Protein AF-A0A3C7W1Y1-F1 (afdb_monomer_lite)

Radius of gyration: 21.64 Å; chains: 1; bounding box: 51×32×60 Å

Structure (mmCIF, N/CA/C/O backbone):
data_AF-A0A3C7W1Y1-F1
#
_entry.id   AF-A0A3C7W1Y1-F1
#
loop_
_atom_site.group_PDB
_atom_site.id
_atom_site.type_symbol
_atom_site.label_atom_id
_atom_site.label_alt_id
_atom_site.label_comp_id
_atom_site.label_asym_id
_atom_site.label_entity_id
_atom_site.label_seq_id
_atom_site.pdbx_PDB_ins_code
_atom_site.Cartn_x
_atom_site.Cartn_y
_atom_site.Cartn_z
_atom_site.occupancy
_atom_site.B_iso_or_equiv
_atom_site.auth_seq_id
_atom_site.auth_comp_id
_atom_site.auth_asym_id
_atom_site.auth_atom_id
_atom_site.pdbx_PDB_model_num
ATOM 1 N N . PRO A 1 1 ? -10.690 -13.417 -7.330 1.00 39.41 1 PRO A N 1
ATOM 2 C CA . PRO A 1 1 ? -11.673 -14.237 -6.582 1.00 39.41 1 PRO A CA 1
ATOM 3 C C . PRO A 1 1 ? -12.469 -13.382 -5.587 1.00 39.41 1 PRO A C 1
ATOM 5 O O . PRO A 1 1 ? -11.905 -12.875 -4.618 1.00 39.41 1 PRO A O 1
ATOM 8 N N . VAL A 1 2 ? -13.764 -13.197 -5.853 1.00 38.28 2 VAL A N 1
ATOM 9 C CA . VAL A 1 2 ? -14.716 -12.651 -4.877 1.00 38.28 2 VAL A CA 1
ATOM 10 C C . VAL A 1 2 ? -14.948 -13.754 -3.846 1.00 38.28 2 VAL A C 1
ATOM 12 O O . VAL A 1 2 ? -15.672 -14.710 -4.102 1.00 38.28 2 VAL A O 1
ATOM 15 N N . GLY A 1 3 ? -14.215 -13.700 -2.733 1.00 45.91 3 GLY A N 1
ATOM 16 C CA . GLY A 1 3 ? -14.472 -14.584 -1.597 1.00 45.91 3 GLY A CA 1
ATOM 17 C C . GLY A 1 3 ? -15.807 -14.234 -0.934 1.00 45.91 3 GLY A C 1
ATOM 18 O O . GLY A 1 3 ? -16.340 -13.150 -1.195 1.00 45.91 3 GLY A O 1
ATOM 19 N N . PRO A 1 4 ? -16.348 -15.110 -0.067 1.00 48.06 4 PRO A N 1
ATOM 20 C CA . PRO A 1 4 ? -17.482 -14.734 0.766 1.00 48.06 4 PRO A CA 1
ATOM 21 C C . PRO A 1 4 ? -17.142 -13.432 1.510 1.00 48.06 4 PRO A C 1
ATOM 23 O O . PRO A 1 4 ? -15.982 -13.260 1.913 1.00 48.06 4 PRO A O 1
ATOM 26 N N . PRO A 1 5 ? -18.106 -12.507 1.674 1.00 56.09 5 PRO A N 1
ATOM 27 C CA . PRO A 1 5 ? -17.889 -11.310 2.468 1.00 56.09 5 PRO A CA 1
ATOM 28 C C . PRO A 1 5 ? -17.292 -11.731 3.813 1.00 56.09 5 PRO A C 1
ATOM 30 O O . PRO A 1 5 ? -17.798 -12.685 4.415 1.00 56.09 5 PRO A O 1
ATOM 33 N N . PRO A 1 6 ? -16.204 -11.091 4.276 1.00 61.69 6 PRO A N 1
ATOM 34 C CA . PRO A 1 6 ? -15.712 -11.376 5.609 1.00 61.69 6 PRO A CA 1
ATOM 35 C C . PRO A 1 6 ? -16.884 -11.185 6.576 1.00 61.69 6 PRO A C 1
ATOM 37 O O . PRO A 1 6 ? -17.658 -10.241 6.408 1.00 61.69 6 PRO A O 1
ATOM 40 N N . ALA A 1 7 ? -17.047 -12.108 7.528 1.00 74.19 7 ALA A N 1
ATOM 41 C CA . ALA A 1 7 ? -18.090 -12.045 8.550 1.00 74.19 7 ALA A CA 1
ATOM 42 C C . ALA A 1 7 ? -17.798 -10.872 9.499 1.00 74.19 7 ALA A C 1
ATOM 44 O O . ALA A 1 7 ? -17.284 -11.036 10.604 1.00 74.19 7 ALA A O 1
ATOM 45 N N . LEU A 1 8 ? -18.021 -9.665 8.994 1.00 87.50 8 LEU A N 1
ATOM 46 C CA . LEU A 1 8 ? -17.841 -8.414 9.696 1.00 87.50 8 LEU A CA 1
ATOM 47 C C . LEU A 1 8 ? -19.144 -8.093 10.407 1.00 87.50 8 LEU A C 1
ATOM 49 O O . LEU A 1 8 ? -20.204 -8.143 9.774 1.00 87.50 8 LEU A O 1
ATOM 53 N N . PRO A 1 9 ? -19.085 -7.723 11.692 1.00 90.25 9 PRO A N 1
ATOM 54 C CA . PRO A 1 9 ? -20.239 -7.159 12.350 1.00 90.25 9 PRO A CA 1
ATOM 55 C C . PRO A 1 9 ? -20.754 -5.935 11.576 1.00 90.25 9 PRO A C 1
ATOM 57 O O . PRO A 1 9 ? -19.961 -5.203 10.968 1.00 90.25 9 PRO A O 1
ATOM 60 N N . PRO A 1 10 ? -22.071 -5.675 11.614 1.00 86.12 10 PRO A N 1
ATOM 61 C CA . PRO A 1 10 ? -22.633 -4.455 11.055 1.00 86.12 10 PRO A CA 1
ATOM 62 C C . PRO A 1 10 ? -21.911 -3.215 11.595 1.00 86.12 10 PRO A C 1
ATOM 64 O O . PRO A 1 10 ? -21.626 -3.127 12.789 1.00 86.12 10 PRO A O 1
ATOM 67 N N . GLY A 1 11 ? -21.635 -2.252 10.715 1.00 89.00 11 GLY A N 1
ATOM 68 C CA . GLY A 1 11 ? -20.930 -1.019 11.076 1.00 89.00 11 GLY A CA 1
ATOM 69 C C . GLY A 1 11 ? -19.420 -1.041 10.830 1.00 89.00 11 GLY A C 1
ATOM 70 O O . GLY A 1 11 ? -18.774 -0.024 11.076 1.00 89.00 11 GLY A O 1
ATOM 71 N N . PHE A 1 12 ? -18.865 -2.133 10.295 1.00 94.38 12 PHE A N 1
ATOM 72 C CA . PHE A 1 12 ? -17.482 -2.195 9.816 1.00 94.38 12 PHE A CA 1
ATOM 73 C C . PHE A 1 12 ? -17.393 -2.321 8.294 1.00 94.38 12 PHE A C 1
ATOM 75 O O . PHE A 1 12 ? -18.286 -2.848 7.631 1.00 94.38 12 PHE A O 1
ATOM 82 N N . ALA A 1 13 ? -16.272 -1.860 7.753 1.00 92.88 13 ALA A N 1
ATOM 83 C CA . ALA A 1 13 ? -15.874 -1.999 6.363 1.00 92.88 13 ALA A CA 1
ATOM 84 C C . ALA A 1 13 ? -14.384 -2.368 6.276 1.00 92.88 13 ALA A C 1
ATOM 86 O O . ALA A 1 13 ? -13.664 -2.406 7.277 1.00 92.88 13 ALA A O 1
ATOM 87 N N . VAL A 1 14 ? -13.926 -2.695 5.066 1.00 91.69 14 VAL A N 1
ATOM 88 C CA . VAL A 1 14 ? -12.533 -3.081 4.813 1.00 91.69 14 VAL A CA 1
ATOM 89 C C . VAL A 1 14 ? -11.969 -2.241 3.693 1.00 91.69 14 VAL A C 1
ATOM 91 O O . VAL A 1 14 ? -12.504 -2.232 2.583 1.00 91.69 14 VAL A O 1
ATOM 94 N N . LYS A 1 15 ? -10.830 -1.610 3.964 1.00 90.06 15 LYS A N 1
ATOM 95 C CA . LYS A 1 15 ? -10.055 -0.890 2.962 1.00 90.06 15 LYS A CA 1
ATOM 96 C C . LYS A 1 15 ? -8.823 -1.699 2.578 1.00 90.06 15 LYS A C 1
ATOM 98 O O . LYS A 1 15 ? -8.011 -2.059 3.426 1.00 90.06 15 LYS A O 1
ATOM 103 N N . ALA A 1 16 ? -8.675 -1.991 1.288 1.00 89.06 16 ALA A N 1
ATOM 104 C CA . ALA A 1 16 ? -7.438 -2.564 0.770 1.00 89.06 16 ALA A CA 1
ATOM 105 C C . ALA A 1 16 ? -6.366 -1.470 0.664 1.00 89.06 16 ALA A C 1
ATOM 107 O O . ALA A 1 16 ? -6.592 -0.441 0.027 1.00 89.06 16 ALA A O 1
ATOM 108 N N . THR A 1 17 ? -5.212 -1.713 1.276 1.00 88.50 17 THR A N 1
ATOM 109 C CA . THR A 1 17 ? -4.005 -0.891 1.183 1.00 88.50 17 THR A CA 1
ATOM 110 C C . THR A 1 17 ? -2.832 -1.763 0.725 1.00 88.50 17 THR A C 1
ATOM 112 O O . THR A 1 17 ? -2.939 -2.989 0.620 1.00 88.50 17 THR A O 1
ATOM 115 N N . SER A 1 18 ? -1.694 -1.140 0.440 1.00 87.56 18 SER A N 1
ATOM 116 C CA . SER A 1 18 ? -0.433 -1.828 0.133 1.00 87.56 18 SER A CA 1
ATOM 117 C C . SER A 1 18 ? 0.099 -2.676 1.296 1.00 87.56 18 SER A C 1
ATOM 119 O O . SER A 1 18 ? 0.763 -3.682 1.055 1.00 87.56 18 SER A O 1
ATOM 121 N N . VAL A 1 19 ? -0.216 -2.290 2.538 1.00 90.56 19 VAL A N 1
ATOM 122 C CA . VAL A 1 19 ? 0.235 -2.940 3.780 1.00 90.56 19 VAL A CA 1
ATOM 123 C C . VAL A 1 19 ? -0.792 -3.913 4.365 1.00 90.56 19 VAL A C 1
ATOM 125 O O . VAL A 1 19 ? -0.486 -4.632 5.315 1.00 90.56 19 VAL A O 1
ATOM 128 N N . GLY A 1 20 ? -1.988 -4.018 3.776 1.00 91.94 20 GLY A N 1
ATOM 129 C CA . GLY A 1 20 ? -2.952 -5.063 4.111 1.00 91.94 20 GLY A CA 1
ATOM 130 C C . GLY A 1 20 ? -4.412 -4.689 3.871 1.00 91.94 20 GLY A C 1
ATOM 131 O O . GLY A 1 20 ? -4.751 -3.691 3.244 1.00 91.94 20 GLY A O 1
ATOM 132 N N . ARG A 1 21 ? -5.314 -5.522 4.390 1.00 92.75 21 ARG A N 1
ATOM 133 C CA . ARG A 1 21 ? -6.753 -5.247 4.464 1.00 92.75 21 ARG A CA 1
ATOM 134 C C . ARG A 1 21 ? -7.055 -4.584 5.800 1.00 92.75 21 ARG A C 1
ATOM 136 O O . ARG A 1 21 ? -7.186 -5.278 6.811 1.00 92.75 21 ARG A O 1
ATOM 143 N N . MET A 1 22 ? -7.116 -3.260 5.802 1.00 93.25 22 MET A N 1
ATOM 144 C CA . MET A 1 22 ? -7.354 -2.467 6.999 1.00 93.25 22 MET A CA 1
ATOM 145 C C . MET A 1 22 ? -8.832 -2.487 7.381 1.00 93.25 22 MET A C 1
ATOM 147 O O . MET A 1 22 ? -9.704 -2.382 6.516 1.00 93.25 22 MET A O 1
ATOM 151 N N . LEU A 1 23 ? -9.100 -2.621 8.675 1.00 95.50 23 LEU A N 1
ATOM 152 C CA . LEU A 1 23 ? -10.434 -2.520 9.241 1.00 95.50 23 LEU A CA 1
ATOM 153 C C . LEU A 1 23 ? -10.800 -1.043 9.427 1.00 95.50 23 LEU A C 1
ATOM 155 O O . LEU A 1 23 ? -10.029 -0.263 9.989 1.00 95.50 23 LEU A O 1
ATOM 159 N N . THR A 1 24 ? -11.988 -0.670 8.971 1.00 95.44 24 THR A N 1
ATOM 160 C CA . THR A 1 24 ? -12.555 0.668 9.157 1.00 95.44 24 THR A CA 1
ATOM 161 C C . THR A 1 24 ? -13.979 0.562 9.683 1.00 95.44 24 THR A C 1
ATOM 163 O O . THR A 1 24 ? -14.612 -0.491 9.583 1.00 95.44 24 THR A O 1
ATOM 166 N N . THR A 1 25 ? -14.522 1.653 10.209 1.00 95.00 25 THR A N 1
ATOM 167 C CA . THR A 1 25 ? -15.971 1.764 10.414 1.00 95.00 25 THR A CA 1
ATOM 168 C C . THR A 1 25 ? -16.681 1.875 9.058 1.00 95.00 25 THR A C 1
ATOM 170 O O . THR A 1 25 ? -16.055 2.143 8.026 1.00 95.00 25 THR A O 1
ATOM 173 N N . ALA A 1 26 ? -18.001 1.689 9.037 1.00 92.06 26 ALA A N 1
ATOM 174 C CA . ALA A 1 26 ? -18.832 1.921 7.853 1.00 92.06 26 ALA A CA 1
ATOM 175 C C . ALA A 1 26 ? -18.819 3.396 7.403 1.00 92.06 26 ALA A C 1
ATOM 177 O O . ALA A 1 26 ? -19.059 3.683 6.234 1.00 92.06 26 ALA A O 1
ATOM 178 N N . SER A 1 27 ? -18.477 4.316 8.311 1.00 91.31 27 SER A N 1
ATOM 179 C CA . SER A 1 27 ? -18.248 5.739 8.027 1.00 91.31 27 SER A CA 1
ATOM 180 C C . SER A 1 27 ? -16.839 6.031 7.488 1.00 91.31 27 SER A C 1
ATOM 182 O O . SER A 1 27 ? -16.491 7.187 7.274 1.00 91.31 27 SER A O 1
ATOM 184 N N . ASN A 1 28 ? -16.038 4.991 7.226 1.00 90.81 28 ASN A N 1
ATOM 185 C CA . ASN A 1 28 ? -14.638 5.053 6.805 1.00 90.81 28 ASN A CA 1
ATOM 186 C C . ASN A 1 28 ? -13.660 5.619 7.849 1.00 90.81 28 ASN A C 1
ATOM 188 O O . ASN A 1 28 ? -12.569 6.045 7.470 1.00 90.81 28 ASN A O 1
ATOM 192 N N . ASP A 1 29 ? -13.977 5.587 9.143 1.00 94.69 29 ASP A N 1
ATOM 193 C CA . ASP A 1 29 ? -12.991 5.912 10.181 1.00 94.69 29 ASP A CA 1
ATOM 194 C C . ASP A 1 29 ? -12.004 4.759 10.341 1.00 94.69 29 ASP A C 1
ATOM 196 O O . ASP A 1 29 ? -12.384 3.583 10.293 1.00 94.69 29 ASP A O 1
ATOM 200 N N . ALA A 1 30 ? -10.732 5.080 10.550 1.00 95.25 30 ALA A N 1
ATOM 201 C CA . ALA A 1 30 ? -9.735 4.070 10.854 1.00 95.25 30 ALA A CA 1
ATOM 202 C C . ALA A 1 30 ? -9.959 3.469 12.243 1.00 95.25 30 ALA A C 1
ATOM 204 O O . ALA A 1 30 ? -10.251 4.177 13.209 1.00 95.25 30 ALA A O 1
ATOM 205 N N . VAL A 1 31 ? -9.798 2.150 12.331 1.00 97.62 31 VAL A N 1
ATOM 206 C CA . VAL A 1 31 ? -9.913 1.414 13.588 1.00 97.62 31 VAL A CA 1
ATOM 207 C C . VAL A 1 31 ? -8.526 1.102 14.130 1.00 97.62 31 VAL A C 1
ATOM 209 O O . VAL A 1 31 ? -7.655 0.610 13.407 1.00 97.62 31 VAL A O 1
ATOM 212 N N . TYR A 1 32 ? -8.351 1.343 15.424 1.00 98.25 32 TYR A N 1
ATOM 213 C CA . TYR A 1 32 ? -7.108 1.165 16.151 1.00 98.25 32 TYR A CA 1
ATOM 214 C C . TYR A 1 32 ? -7.283 0.239 17.350 1.00 98.25 32 TYR A C 1
ATOM 216 O O . TYR A 1 32 ? -8.371 0.114 17.915 1.00 98.25 32 TYR A O 1
ATOM 224 N N . ALA A 1 33 ? -6.177 -0.374 17.751 1.00 98.12 33 ALA A N 1
ATOM 225 C CA . ALA A 1 33 ? -6.037 -1.121 18.988 1.00 98.12 33 ALA A CA 1
ATOM 226 C C . ALA A 1 33 ? -4.893 -0.532 19.815 1.00 98.12 33 ALA A C 1
ATOM 228 O O . ALA A 1 33 ? -3.883 -0.084 19.261 1.00 98.12 33 ALA A O 1
ATOM 229 N N . TYR A 1 34 ? -5.046 -0.577 21.135 1.00 97.94 34 TYR A N 1
ATOM 230 C CA . TYR A 1 34 ? -4.018 -0.150 22.074 1.00 97.94 34 TYR A CA 1
ATOM 231 C C . TYR A 1 34 ? -3.231 -1.356 22.592 1.00 97.94 34 TYR A C 1
ATOM 233 O O . TYR A 1 34 ? -3.799 -2.414 22.859 1.00 97.94 34 TYR A O 1
ATOM 241 N N . ALA A 1 35 ? -1.912 -1.223 22.695 1.00 97.06 35 ALA A N 1
ATOM 242 C CA . ALA A 1 35 ? -1.017 -2.320 23.049 1.00 97.06 35 ALA A CA 1
ATOM 243 C C . ALA A 1 35 ? -1.181 -2.802 24.498 1.00 97.06 35 ALA A C 1
ATOM 245 O O . ALA A 1 35 ? -0.904 -3.966 24.764 1.00 97.06 35 ALA A O 1
ATOM 246 N N . GLU A 1 36 ? -1.630 -1.929 25.403 1.00 96.19 36 GLU A N 1
ATOM 247 C CA . GLU A 1 36 ? -1.844 -2.251 26.823 1.00 96.19 36 GLU A CA 1
ATOM 248 C C . GLU A 1 36 ? -3.262 -2.774 27.113 1.00 96.19 36 GLU A C 1
ATOM 250 O O . GLU A 1 36 ? -3.573 -3.091 28.259 1.00 96.19 36 GLU A O 1
ATOM 255 N N . ASP A 1 37 ? -4.138 -2.839 26.105 1.00 96.75 37 ASP A N 1
ATOM 256 C CA . ASP A 1 37 ? -5.483 -3.391 26.263 1.00 96.75 37 ASP A CA 1
ATOM 257 C C . ASP A 1 37 ? -5.488 -4.918 26.053 1.00 96.75 37 ASP A C 1
ATOM 259 O O . ASP A 1 37 ? -4.771 -5.462 25.208 1.00 96.75 37 ASP A O 1
ATOM 263 N N . GLU A 1 38 ? -6.377 -5.601 26.772 1.00 95.12 38 GLU A N 1
ATOM 264 C CA . GLU A 1 38 ? -6.622 -7.041 26.682 1.00 95.12 38 GLU A CA 1
ATOM 265 C C . GLU A 1 38 ? -8.077 -7.325 26.272 1.00 95.12 38 GLU A C 1
ATOM 267 O O . GLU A 1 38 ? -8.941 -6.448 26.271 1.00 95.12 38 GLU A O 1
ATOM 272 N N . ALA A 1 39 ? -8.400 -8.588 25.984 1.00 92.75 39 ALA A N 1
ATOM 273 C CA . ALA A 1 39 ? -9.724 -8.971 25.482 1.00 92.75 39 ALA A CA 1
ATOM 274 C C . ALA A 1 39 ? -10.884 -8.574 26.412 1.00 92.75 39 ALA A C 1
ATOM 276 O O . ALA A 1 39 ? -11.997 -8.316 25.953 1.00 92.75 39 ALA A O 1
ATOM 277 N N . HIS A 1 40 ? -10.625 -8.538 27.720 1.00 93.06 40 HIS A N 1
ATOM 278 C CA . HIS A 1 40 ? -11.623 -8.285 28.758 1.00 93.06 40 HIS A CA 1
ATOM 279 C C . HIS A 1 40 ? -11.280 -7.072 29.632 1.00 93.06 40 HIS A C 1
ATOM 281 O O . HIS A 1 40 ? -11.958 -6.820 30.628 1.00 93.06 40 HIS A O 1
ATOM 287 N N . SER A 1 41 ? -10.240 -6.312 29.284 1.00 93.56 41 SER A N 1
ATOM 288 C CA . SER A 1 41 ? -9.802 -5.158 30.062 1.00 93.56 41 SER A CA 1
ATOM 289 C C . SER A 1 41 ? -9.219 -4.075 29.153 1.00 93.56 41 SER A C 1
ATOM 291 O O . SER A 1 41 ? -8.597 -4.355 28.136 1.00 93.56 41 SER A O 1
ATOM 293 N N . SER A 1 42 ? -9.447 -2.810 29.500 1.00 94.25 42 SER A N 1
ATOM 294 C CA . SER A 1 42 ? -8.905 -1.681 28.745 1.00 94.25 42 SER A CA 1
ATOM 295 C C . SER A 1 42 ? -8.176 -0.714 29.667 1.00 94.25 42 SER A C 1
ATOM 297 O O . SER A 1 42 ? -8.760 -0.222 30.633 1.00 94.25 42 SER A O 1
ATOM 299 N N . ALA A 1 43 ? -6.917 -0.424 29.354 1.00 95.06 43 ALA A N 1
ATOM 300 C CA . ALA A 1 43 ? -6.091 0.592 29.986 1.00 95.06 43 ALA A CA 1
ATOM 301 C C . ALA A 1 43 ? -6.518 2.015 29.578 1.00 95.06 43 ALA A C 1
ATOM 303 O O . ALA A 1 43 ? -6.409 2.944 30.382 1.00 95.06 43 ALA A O 1
ATOM 304 N N . CYS A 1 44 ? -7.082 2.198 28.377 1.00 95.31 44 CYS A N 1
ATOM 305 C CA . CYS A 1 44 ? -7.559 3.502 27.912 1.00 95.31 44 CYS A CA 1
ATOM 306 C C . CYS A 1 44 ? -8.782 3.990 28.713 1.00 95.31 44 CYS A C 1
ATOM 308 O O . CYS A 1 44 ? -9.931 3.636 28.436 1.00 95.31 44 CYS A O 1
ATOM 310 N N . ARG A 1 45 ? -8.545 4.834 29.723 1.00 93.31 45 ARG A N 1
ATOM 311 C CA . ARG A 1 45 ? -9.569 5.461 30.578 1.00 93.31 45 ARG A CA 1
ATOM 312 C C . ARG A 1 45 ? -9.306 6.960 30.753 1.00 93.31 45 ARG A C 1
ATOM 314 O O . ARG A 1 45 ? -8.225 7.457 30.440 1.00 93.31 45 ARG A O 1
ATOM 321 N N . GLY A 1 46 ? -10.301 7.695 31.256 1.00 92.81 46 GLY A N 1
ATOM 322 C CA . GLY A 1 46 ? -10.162 9.118 31.588 1.00 92.81 46 GLY A CA 1
ATOM 323 C C . GLY A 1 46 ? -9.704 9.963 30.395 1.00 92.81 46 GLY A C 1
ATOM 324 O O . GLY A 1 46 ? -10.362 9.978 29.358 1.00 92.81 46 GLY A O 1
ATOM 325 N N . ALA A 1 47 ? -8.559 10.640 30.529 1.00 93.88 47 ALA A N 1
ATOM 326 C CA . ALA A 1 47 ? -7.998 11.505 29.488 1.00 93.88 47 ALA A CA 1
ATOM 327 C C . ALA A 1 47 ? -7.715 10.777 28.160 1.00 93.88 47 ALA A C 1
ATOM 329 O O . ALA A 1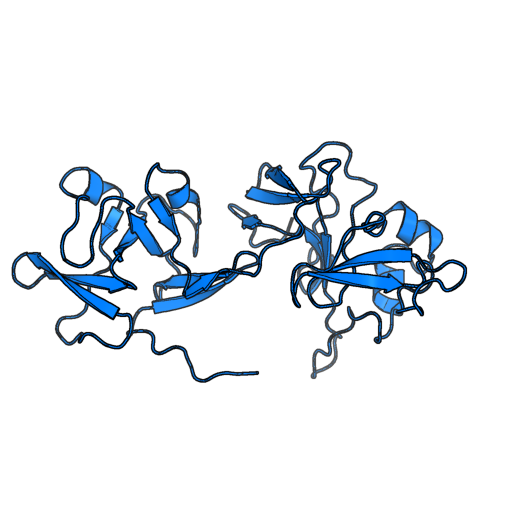 47 ? -7.793 11.401 27.103 1.00 93.88 47 ALA A O 1
ATOM 330 N N . CYS A 1 48 ? -7.446 9.465 28.189 1.00 95.38 48 CYS A N 1
ATOM 331 C CA . CYS A 1 48 ? -7.273 8.677 26.968 1.00 95.38 48 CYS A CA 1
ATOM 332 C C . CYS A 1 48 ? -8.535 8.714 26.089 1.00 95.38 48 CYS A C 1
ATOM 334 O O . CYS A 1 48 ? -8.444 8.949 24.885 1.00 95.38 48 CYS A O 1
ATOM 336 N N . LEU A 1 49 ? -9.717 8.615 26.709 1.00 95.88 49 LEU A N 1
ATOM 337 C CA . LEU A 1 49 ? -11.011 8.611 26.016 1.00 95.88 49 LEU A CA 1
ATOM 338 C C . LEU A 1 49 ? -11.387 9.967 25.398 1.00 95.88 49 LEU A C 1
ATOM 340 O O . LEU A 1 49 ? -12.324 10.044 24.613 1.00 95.88 49 LEU A O 1
ATOM 344 N N . GLN A 1 50 ? -10.651 11.037 25.716 1.00 94.69 50 GLN A N 1
ATOM 345 C CA . GLN A 1 50 ? -10.810 12.330 25.043 1.00 94.69 50 GLN A CA 1
ATOM 346 C C . GLN A 1 50 ? -10.175 12.328 23.644 1.00 94.69 50 GLN A C 1
ATOM 348 O O . GLN A 1 50 ? -10.582 13.094 22.772 1.00 94.69 50 GLN A O 1
ATOM 353 N N . ARG A 1 51 ? -9.179 11.463 23.415 1.00 96.50 51 ARG A N 1
ATOM 354 C CA . ARG A 1 51 ? -8.477 11.320 22.128 1.00 96.50 51 ARG A CA 1
ATOM 355 C C . ARG A 1 51 ? -8.906 10.073 21.361 1.00 96.50 51 ARG A C 1
ATOM 357 O O . ARG A 1 51 ? -8.870 10.084 20.136 1.00 96.50 51 ARG A O 1
ATOM 364 N N . TRP A 1 52 ? -9.320 9.033 22.077 1.00 97.88 52 TRP A N 1
ATOM 365 C CA . TRP A 1 52 ? -9.637 7.722 21.526 1.00 97.88 52 TRP A CA 1
ATOM 366 C C . TRP A 1 52 ? -11.064 7.331 21.876 1.00 97.88 52 TRP A C 1
ATOM 368 O O . TRP A 1 52 ? -11.376 7.052 23.033 1.00 97.88 52 TRP A O 1
ATOM 378 N N . SER A 1 53 ? -11.931 7.294 20.872 1.00 97.06 53 SER A N 1
ATOM 379 C CA . SER A 1 53 ? -13.331 6.926 21.055 1.00 97.06 53 SER A CA 1
ATOM 380 C C . SER A 1 53 ? -13.496 5.413 20.913 1.00 97.06 53 SER A C 1
ATOM 382 O O . SER A 1 53 ? -13.136 4.866 19.872 1.00 97.06 53 SER A O 1
ATOM 384 N N . PRO A 1 54 ? -14.032 4.700 21.921 1.00 97.44 54 PRO A N 1
ATOM 385 C CA . PRO A 1 54 ? -14.330 3.278 21.795 1.00 97.44 54 PRO A CA 1
ATOM 386 C C . PRO A 1 54 ? -15.317 3.023 20.655 1.00 97.44 54 PRO A C 1
ATOM 388 O O . PRO A 1 54 ? -16.347 3.692 20.564 1.00 97.44 54 PRO A O 1
ATOM 391 N N . VAL A 1 55 ? -15.058 2.010 19.829 1.00 97.25 55 VAL A N 1
ATOM 392 C CA . VAL A 1 55 ? -16.027 1.551 18.830 1.00 97.25 55 VAL A CA 1
ATOM 393 C C . VAL A 1 55 ? -17.117 0.765 19.551 1.00 97.25 55 VAL A C 1
ATOM 395 O O . VAL A 1 55 ? -16.925 -0.388 19.947 1.00 97.25 55 VAL A O 1
ATOM 398 N N . THR A 1 56 ? -18.257 1.413 19.775 1.00 95.38 56 THR A N 1
ATOM 399 C CA . THR A 1 56 ? -19.362 0.837 20.540 1.00 95.38 56 THR A CA 1
ATOM 400 C C . THR A 1 56 ? -20.039 -0.298 19.779 1.00 95.38 56 THR A C 1
ATOM 402 O O . THR A 1 56 ? -20.216 -0.266 18.560 1.00 95.38 56 THR A O 1
ATOM 405 N N . ALA A 1 57 ? -20.424 -1.331 20.521 1.00 94.81 57 ALA A N 1
ATOM 406 C CA . ALA A 1 57 ? -21.186 -2.448 20.003 1.00 94.81 57 ALA A CA 1
ATOM 407 C C . ALA A 1 57 ? -22.686 -2.219 20.253 1.00 94.81 57 ALA A C 1
ATOM 409 O O . ALA A 1 57 ? -23.071 -1.939 21.394 1.00 94.81 57 ALA A O 1
ATOM 410 N N . PRO A 1 58 ? -23.552 -2.367 19.231 1.00 92.44 58 PRO A N 1
ATOM 411 C CA . PRO A 1 58 ? -25.000 -2.256 19.397 1.00 92.44 58 PRO A CA 1
ATOM 412 C C . PRO A 1 58 ? -25.557 -3.176 20.495 1.00 92.44 58 PRO A C 1
ATOM 414 O O . PRO A 1 58 ? -24.993 -4.228 20.789 1.00 92.44 58 PRO A O 1
ATOM 417 N N . ALA A 1 59 ? -26.715 -2.843 21.074 1.00 89.44 59 ALA A N 1
ATOM 418 C CA . ALA A 1 59 ? -27.340 -3.637 22.145 1.00 89.44 59 ALA A CA 1
ATOM 419 C C . ALA A 1 59 ? -27.708 -5.079 21.724 1.00 89.44 59 ALA A C 1
ATOM 421 O O . ALA A 1 59 ? -27.706 -5.992 22.546 1.00 89.44 59 ALA A O 1
ATOM 422 N N . LEU A 1 60 ? -27.948 -5.309 20.433 1.00 89.31 60 LEU A N 1
ATOM 423 C CA . LEU A 1 60 ? -28.228 -6.639 19.877 1.00 89.31 60 LEU A CA 1
ATOM 424 C C . LEU A 1 60 ? -26.977 -7.349 19.334 1.00 89.31 60 LEU A C 1
ATOM 426 O O . LEU A 1 60 ? -27.087 -8.437 18.779 1.00 89.31 60 LEU A O 1
ATOM 430 N N . ALA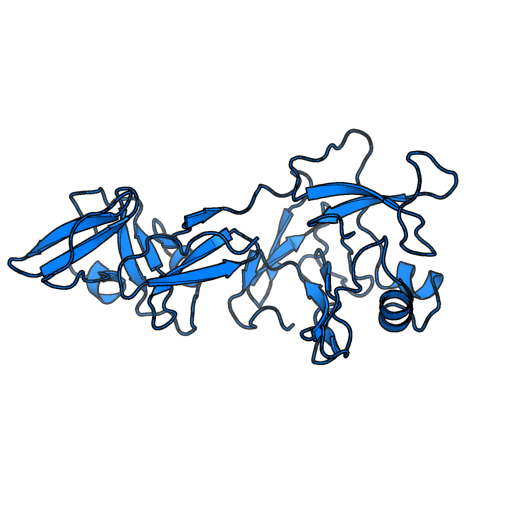 A 1 61 ? -25.793 -6.747 19.472 1.00 91.69 61 ALA A N 1
ATOM 431 C CA . ALA A 1 61 ? -24.547 -7.371 19.053 1.00 91.69 61 ALA A CA 1
ATOM 432 C C . ALA A 1 61 ? -24.273 -8.654 19.849 1.00 91.69 61 ALA A C 1
ATOM 434 O O . ALA A 1 61 ? -24.454 -8.697 21.070 1.00 91.69 61 ALA A O 1
ATOM 435 N N . SER A 1 62 ? -23.776 -9.668 19.147 1.00 91.19 62 SER A N 1
ATOM 436 C CA . SER A 1 62 ? -23.311 -10.935 19.705 1.00 91.19 62 SER A CA 1
ATOM 437 C C . SER A 1 62 ? -21.883 -11.217 19.249 1.00 91.19 62 SER A C 1
ATOM 439 O O . SER A 1 62 ? -21.483 -10.814 18.157 1.00 91.19 62 SER A O 1
ATOM 441 N N . ALA A 1 63 ? -21.126 -11.937 20.077 1.00 92.56 63 ALA A N 1
ATOM 442 C CA . ALA A 1 63 ? -19.809 -12.432 19.698 1.00 92.56 63 ALA A CA 1
ATOM 443 C C . ALA A 1 63 ? -19.915 -13.429 18.529 1.00 92.56 63 ALA A C 1
ATOM 445 O O . ALA A 1 63 ? -20.851 -14.230 18.473 1.00 92.56 63 ALA A O 1
ATOM 446 N N . GLN A 1 64 ? -18.956 -13.383 17.606 1.00 91.88 64 GLN A N 1
ATOM 447 C CA . GLN A 1 64 ? -18.879 -14.290 16.463 1.00 91.88 64 GLN A CA 1
ATOM 448 C C . GLN A 1 64 ? -17.444 -14.381 15.939 1.00 91.88 64 GLN A C 1
ATOM 450 O O . GLN A 1 64 ? -16.839 -13.371 15.583 1.00 91.88 64 GLN A O 1
ATOM 455 N N . GLY A 1 65 ? -16.918 -15.603 15.818 1.00 91.06 65 GLY A N 1
ATOM 456 C CA . GLY A 1 65 ? -15.555 -15.830 15.331 1.00 91.06 65 GLY A CA 1
ATOM 457 C C . GLY A 1 65 ? -14.526 -15.070 16.172 1.00 91.06 65 GLY A C 1
ATOM 458 O O . GLY A 1 65 ? -14.499 -15.214 17.390 1.00 91.06 65 GLY A O 1
ATOM 459 N N . ASP A 1 66 ? -13.728 -14.228 15.516 1.00 93.25 66 ASP A N 1
ATOM 460 C CA . ASP A 1 66 ? -12.700 -13.388 16.149 1.00 93.25 66 ASP A CA 1
ATOM 461 C C . ASP A 1 66 ? -13.269 -12.169 16.914 1.00 93.25 66 ASP A C 1
ATOM 463 O O . ASP A 1 66 ? -12.500 -11.413 17.516 1.00 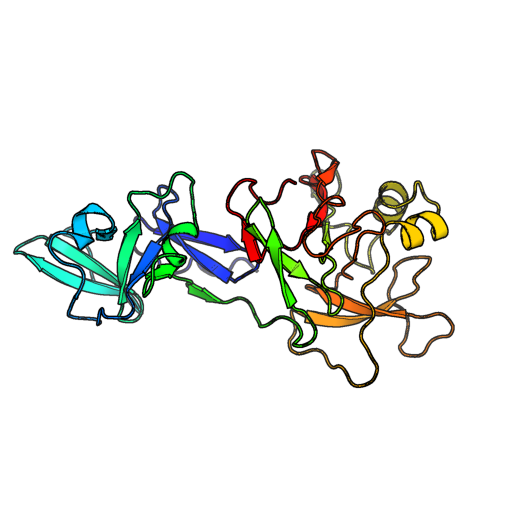93.25 66 ASP A O 1
ATOM 467 N N . TRP A 1 67 ? -14.587 -11.939 16.865 1.00 95.50 67 TRP A N 1
ATOM 468 C CA . TRP A 1 67 ? -15.250 -10.783 17.469 1.00 95.50 67 TRP A CA 1
ATOM 469 C C . TRP A 1 67 ? -15.887 -11.127 18.808 1.00 95.50 67 TRP A C 1
ATOM 471 O O . TRP A 1 67 ? -16.722 -12.028 18.904 1.00 95.50 67 TRP A O 1
ATOM 481 N N . THR A 1 68 ? -15.556 -10.350 19.831 1.00 96.19 68 THR A N 1
ATOM 482 C CA . THR A 1 68 ? -16.152 -10.426 21.166 1.00 96.19 68 THR A CA 1
ATOM 483 C C . THR A 1 68 ? -16.574 -9.035 21.645 1.00 96.19 68 THR A C 1
ATOM 485 O O . THR A 1 68 ? -16.498 -8.048 20.907 1.00 96.19 68 THR A O 1
ATOM 488 N N . LEU A 1 69 ? -17.105 -8.962 22.865 1.00 96.19 69 LEU A N 1
ATOM 489 C CA . LEU A 1 69 ? -17.646 -7.742 23.452 1.00 96.19 69 LEU A CA 1
ATOM 490 C C . LEU A 1 69 ? -16.965 -7.473 24.792 1.00 96.19 69 LEU A C 1
ATOM 492 O O . LEU A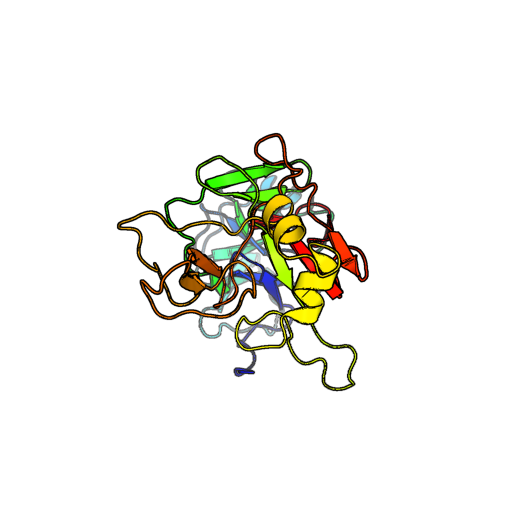 1 69 ? -16.835 -8.381 25.612 1.00 96.19 69 LEU A O 1
ATOM 496 N N . LEU A 1 70 ? -16.593 -6.217 25.021 1.00 96.31 70 LEU A N 1
ATOM 497 C CA . LEU A 1 70 ? -16.128 -5.712 26.310 1.00 96.31 70 LEU A CA 1
ATOM 498 C C . LEU A 1 70 ? -17.200 -4.796 26.899 1.00 96.31 70 LEU A C 1
ATOM 500 O O . LEU A 1 70 ? -17.563 -3.799 26.277 1.00 96.31 70 LEU A O 1
ATOM 504 N N . GLU A 1 71 ? -17.693 -5.098 28.097 1.00 94.44 71 GLU A N 1
ATOM 505 C CA . GLU A 1 71 ? -18.570 -4.184 28.833 1.00 94.44 71 GLU A CA 1
ATOM 506 C C . GLU A 1 71 ? -17.725 -3.140 29.571 1.00 94.44 71 GLU A C 1
ATOM 508 O O . GLU A 1 71 ? -16.920 -3.469 30.440 1.00 94.44 71 GLU A O 1
ATOM 513 N N . ARG A 1 72 ? -17.874 -1.866 29.193 1.00 90.62 72 ARG A N 1
ATOM 514 C CA . ARG A 1 72 ? -17.119 -0.753 29.797 1.00 90.62 72 ARG A CA 1
ATOM 515 C C . ARG A 1 72 ? -17.835 -0.153 31.002 1.00 90.62 72 ARG A C 1
ATOM 517 O O . ARG A 1 72 ? -17.190 0.328 31.930 1.00 90.62 72 ARG A O 1
ATOM 524 N N . SER A 1 73 ? -19.159 -0.151 30.954 1.00 89.12 73 SER A N 1
ATOM 525 C CA . SER A 1 73 ? -20.075 0.276 32.009 1.00 89.12 73 SER A CA 1
ATOM 526 C C . SER A 1 73 ? -21.447 -0.356 31.741 1.00 89.12 73 SER A C 1
ATOM 528 O O . SER A 1 73 ? -21.662 -0.840 30.626 1.00 89.12 73 SER A O 1
ATOM 530 N N . PRO A 1 74 ? -22.381 -0.353 32.713 1.00 89.19 74 PRO A N 1
ATOM 531 C CA . PRO A 1 74 ? -23.684 -0.988 32.540 1.00 89.19 74 PRO A CA 1
ATOM 532 C C . PRO A 1 74 ? -24.389 -0.526 31.259 1.00 89.19 74 PRO A C 1
ATOM 534 O O . PRO A 1 74 ? -24.707 0.653 31.100 1.00 89.19 74 PRO A O 1
ATOM 537 N N . GLY A 1 75 ? -24.595 -1.460 30.328 1.00 86.94 75 GLY A N 1
ATOM 538 C CA . GLY A 1 75 ? -25.258 -1.206 29.043 1.00 86.94 75 GLY A CA 1
ATOM 539 C C . GLY A 1 75 ? -24.379 -0.595 27.942 1.00 86.94 75 GLY A C 1
ATOM 540 O O . GLY A 1 75 ? -24.842 -0.466 26.809 1.00 86.94 75 GLY A O 1
ATOM 541 N N . VAL A 1 76 ? -23.111 -0.272 28.218 1.00 92.38 76 VAL A N 1
ATOM 542 C CA . VAL A 1 76 ? -22.152 0.231 27.223 1.00 92.38 76 VAL A CA 1
ATOM 543 C C . VAL A 1 76 ? -21.135 -0.855 26.903 1.00 92.38 76 VAL A C 1
ATOM 545 O O . VAL A 1 76 ? -20.233 -1.154 27.689 1.00 92.38 76 VAL A O 1
ATOM 548 N N . ARG A 1 77 ? -21.262 -1.424 25.703 1.00 95.62 77 ARG A N 1
ATOM 549 C CA . ARG A 1 77 ? -20.351 -2.449 25.189 1.00 95.62 77 ARG A CA 1
ATOM 550 C C . ARG A 1 77 ? -19.500 -1.897 24.055 1.00 95.62 77 ARG A C 1
ATOM 552 O O . ARG A 1 77 ? -19.952 -1.058 23.279 1.00 95.62 77 ARG A O 1
ATOM 559 N N . GLN A 1 78 ? -18.276 -2.387 23.959 1.00 96.69 78 GLN A N 1
ATOM 560 C CA . GLN A 1 78 ? -17.296 -2.065 22.929 1.00 96.69 78 GLN A CA 1
ATOM 561 C C . GLN A 1 78 ? -16.964 -3.330 22.139 1.00 96.69 78 GLN A C 1
ATOM 563 O O . GLN A 1 78 ? -16.914 -4.424 22.707 1.00 96.69 78 GLN A O 1
ATOM 568 N N . TRP A 1 79 ? -16.720 -3.177 20.839 1.00 97.56 79 TRP A N 1
ATOM 569 C CA . TRP A 1 79 ? -16.219 -4.267 20.013 1.00 97.56 79 TRP A CA 1
ATOM 570 C C . TRP A 1 79 ? -14.774 -4.614 20.362 1.00 97.56 79 TRP A C 1
ATOM 572 O O . TRP A 1 79 ? -13.914 -3.741 20.493 1.00 97.56 79 TRP A O 1
ATOM 582 N N . VAL A 1 80 ? -14.514 -5.912 20.460 1.00 97.38 80 VAL A N 1
ATOM 583 C CA . VAL A 1 80 ? -13.185 -6.492 20.630 1.00 97.38 80 VAL A CA 1
ATOM 584 C C . VAL A 1 80 ? -12.934 -7.392 19.430 1.00 97.38 80 VAL A C 1
ATOM 586 O O . VAL A 1 80 ? -13.765 -8.238 19.107 1.00 97.38 80 VAL A O 1
ATOM 589 N N . PHE A 1 81 ? -11.799 -7.222 18.761 1.00 96.81 81 PHE A N 1
ATOM 590 C CA . PHE A 1 81 ? -11.405 -8.064 17.634 1.00 96.81 81 PHE A CA 1
ATOM 591 C C . PHE A 1 81 ? -10.053 -8.700 17.919 1.00 96.81 81 PHE A C 1
ATOM 593 O O . PHE A 1 81 ? -9.103 -8.003 18.274 1.00 96.81 81 PHE A O 1
ATOM 600 N N . ARG A 1 82 ? -9.972 -10.031 17.800 1.00 95.56 82 ARG A N 1
ATOM 601 C CA . ARG A 1 82 ? -8.762 -10.821 18.104 1.00 95.56 82 ARG A CA 1
ATOM 602 C C . ARG A 1 82 ? -8.153 -10.475 19.467 1.00 95.56 82 ARG A C 1
ATOM 604 O O . ARG A 1 82 ? -6.943 -10.329 19.610 1.00 95.56 82 ARG A O 1
ATOM 611 N N . GLY A 1 83 ? -9.025 -10.314 20.461 1.00 96.00 83 GLY A N 1
ATOM 612 C CA . GLY A 1 83 ? -8.638 -9.997 21.833 1.00 96.00 83 GLY A CA 1
ATOM 613 C C . GLY A 1 83 ? -8.214 -8.547 22.072 1.00 96.00 83 GLY A C 1
ATOM 614 O O . GLY A 1 83 ? -7.664 -8.268 23.129 1.00 96.00 83 GLY A O 1
ATOM 615 N N . GLN A 1 84 ? -8.463 -7.627 21.135 1.00 97.56 84 GLN A N 1
ATOM 616 C CA . GLN A 1 84 ? -8.141 -6.211 21.303 1.00 97.56 84 GLN A CA 1
ATOM 617 C C . GLN A 1 84 ? -9.392 -5.323 21.218 1.00 97.56 84 GLN A C 1
ATOM 619 O O . GLN A 1 84 ? -10.081 -5.352 20.193 1.00 97.56 84 GLN A O 1
ATOM 624 N N . PRO A 1 85 ? -9.703 -4.530 22.259 1.00 98.00 85 PRO A N 1
ATOM 625 C CA . PRO A 1 85 ? -10.731 -3.499 22.211 1.00 98.00 85 PRO A CA 1
ATOM 626 C C . PRO A 1 85 ? -10.424 -2.460 21.128 1.00 98.00 85 PRO A C 1
ATOM 628 O O . PRO A 1 85 ? -9.283 -2.027 20.963 1.00 98.00 85 PRO A O 1
ATOM 631 N N . LEU A 1 86 ? -11.457 -2.071 20.382 1.00 98.25 86 LEU A N 1
ATOM 632 C CA . LEU A 1 86 ? -11.321 -1.245 19.184 1.00 98.25 86 LEU A CA 1
ATOM 633 C C . LEU A 1 86 ? -11.676 0.219 19.428 1.00 98.25 86 LEU A C 1
ATOM 635 O O . LEU A 1 86 ? -12.671 0.510 20.092 1.00 98.25 86 LEU A O 1
ATOM 639 N N . TYR A 1 87 ? -10.917 1.133 18.830 1.00 98.31 87 TYR A N 1
ATOM 640 C CA . TYR A 1 87 ? -11.114 2.580 18.950 1.00 98.31 87 TYR A CA 1
ATOM 641 C C . TYR A 1 87 ? -11.041 3.275 17.594 1.00 98.31 87 TYR A C 1
ATOM 643 O O . TYR A 1 87 ? -10.399 2.779 16.672 1.00 98.31 87 TYR A O 1
ATOM 651 N N . THR A 1 88 ? -11.641 4.454 17.500 1.00 97.75 88 THR A N 1
ATOM 652 C CA . THR A 1 88 ? -11.318 5.468 16.493 1.00 97.75 88 THR A CA 1
ATOM 653 C C . THR A 1 88 ? -10.518 6.596 17.142 1.00 97.75 88 THR A C 1
ATOM 655 O O . THR A 1 88 ? -10.587 6.815 18.357 1.00 97.75 88 THR A O 1
ATOM 658 N N . HIS A 1 89 ? -9.732 7.312 16.343 1.00 97.19 89 HIS A N 1
ATOM 659 C CA . HIS A 1 89 ? -8.923 8.430 16.814 1.00 97.19 89 HIS A CA 1
ATOM 660 C C . HIS A 1 89 ? -9.617 9.759 16.501 1.00 97.19 89 HIS A C 1
ATOM 662 O O . HIS A 1 89 ? -9.858 10.086 15.343 1.00 97.19 89 HIS A O 1
ATOM 668 N N . ASN A 1 90 ? -9.911 10.557 17.528 1.00 95.06 90 ASN A N 1
ATOM 669 C CA . ASN A 1 90 ? -10.701 11.788 17.391 1.00 95.06 90 ASN A CA 1
ATOM 670 C C . ASN A 1 90 ? -9.980 12.897 16.606 1.00 95.06 90 ASN A C 1
ATOM 672 O O . ASN A 1 90 ? -10.618 13.853 16.174 1.00 95.06 90 ASN A O 1
ATOM 676 N N . LEU A 1 91 ? -8.654 12.807 16.464 1.00 93.19 91 LEU A N 1
ATOM 677 C CA . LEU A 1 91 ? -7.845 13.787 15.733 1.00 93.19 91 LEU A CA 1
ATOM 678 C C . LEU A 1 91 ? -7.588 13.385 14.274 1.00 93.19 91 LEU A C 1
ATOM 680 O O . LEU A 1 91 ? -6.971 14.162 13.543 1.00 93.19 91 LEU A O 1
ATOM 684 N N . ASP A 1 92 ? -8.057 12.213 13.838 1.00 92.06 92 ASP A N 1
ATOM 685 C CA . ASP A 1 92 ? -7.960 11.819 12.435 1.00 92.06 92 ASP A CA 1
ATOM 686 C C . ASP A 1 92 ? -8.867 12.716 11.582 1.00 92.06 92 ASP A C 1
ATOM 688 O O . ASP A 1 92 ? -10.066 12.843 11.818 1.00 92.06 92 ASP A O 1
ATOM 692 N N . ARG A 1 93 ? -8.277 13.368 10.574 1.00 85.81 93 ARG A N 1
ATOM 693 C CA . ARG A 1 93 ? -8.978 14.329 9.700 1.00 85.81 93 ARG A CA 1
ATOM 694 C C . ARG A 1 93 ? -9.458 13.736 8.380 1.00 85.81 93 ARG A C 1
ATOM 696 O O . ARG A 1 93 ? -10.191 14.389 7.641 1.00 85.81 93 ARG A O 1
ATOM 703 N N . HIS A 1 94 ? -9.009 12.529 8.065 1.00 86.00 94 HIS A N 1
ATOM 704 C CA . HIS A 1 94 ? -9.246 11.877 6.788 1.00 86.00 94 HIS A CA 1
ATOM 705 C C . HIS A 1 94 ? -9.773 10.468 7.017 1.00 86.00 94 HIS A C 1
ATOM 707 O O . HIS A 1 94 ? -9.397 9.799 7.982 1.00 86.00 94 HIS A O 1
ATOM 713 N N . SER A 1 95 ? -10.621 10.010 6.098 1.00 88.00 95 SER A N 1
ATOM 714 C CA . SER A 1 95 ? -11.048 8.616 6.057 1.00 88.00 95 SER A CA 1
ATOM 715 C C . SER A 1 95 ? -9.835 7.691 6.048 1.00 88.00 95 SER A C 1
ATOM 717 O O . SER A 1 95 ? -8.835 8.003 5.403 1.00 88.00 95 SER A O 1
ATOM 719 N N . TRP A 1 96 ? -9.941 6.571 6.769 1.00 87.25 96 TRP A N 1
ATOM 720 C CA . TRP A 1 96 ? -8.933 5.513 6.873 1.00 87.25 96 TRP A CA 1
ATOM 721 C C . TRP A 1 96 ? -7.514 6.024 7.188 1.00 87.25 96 TRP A C 1
ATOM 723 O O . TRP A 1 96 ? -6.527 5.449 6.726 1.00 87.25 96 TRP A O 1
ATOM 733 N N . SER A 1 97 ? -7.404 7.104 7.971 1.00 90.50 97 SER A N 1
ATOM 734 C CA . SER A 1 97 ? -6.108 7.645 8.380 1.00 90.50 97 SER A CA 1
ATOM 735 C C . SER A 1 97 ? -5.276 6.617 9.153 1.00 90.50 97 SER A C 1
ATOM 737 O O . SER A 1 97 ? -5.795 5.701 9.787 1.00 90.50 97 SER A O 1
ATOM 739 N N . GLN A 1 98 ? -3.958 6.763 9.088 1.00 91.38 98 GLN A N 1
ATOM 740 C CA . GLN A 1 98 ? -3.023 5.935 9.850 1.00 91.38 98 GLN A CA 1
ATOM 741 C C . GLN A 1 98 ? -2.213 6.757 10.861 1.00 91.38 98 GLN A C 1
ATOM 743 O O . GLN A 1 98 ? -1.346 6.217 11.543 1.00 91.38 98 GLN A O 1
ATOM 748 N N . GLN A 1 99 ? -2.510 8.054 10.986 1.00 90.75 99 GLN A N 1
ATOM 749 C CA . GLN A 1 99 ? -1.787 8.985 11.856 1.00 90.75 99 GLN A CA 1
ATOM 750 C C . GLN A 1 99 ? -1.940 8.641 13.340 1.00 90.75 99 GLN A C 1
ATOM 752 O O . GLN A 1 99 ? -1.025 8.881 14.122 1.00 90.75 99 GLN A O 1
ATOM 757 N N . GLY A 1 100 ? -3.052 8.019 13.748 1.00 92.31 100 GLY A N 1
ATOM 758 C CA . GLY A 1 100 ? -3.205 7.529 15.118 1.00 92.31 100 GLY A CA 1
ATOM 759 C C . GLY A 1 100 ? -2.124 6.516 15.521 1.00 92.31 100 GLY A C 1
ATOM 760 O O . GLY A 1 100 ? -1.774 6.443 16.696 1.00 92.31 100 GLY A O 1
ATOM 761 N N . SER A 1 101 ? -1.529 5.792 14.565 1.00 93.62 101 SER A N 1
ATOM 762 C CA . SER A 1 101 ? -0.427 4.856 14.836 1.00 93.62 101 SER A CA 1
ATOM 763 C C . SER A 1 101 ? 0.901 5.548 15.167 1.00 93.62 101 SER A C 1
ATOM 765 O O . SER A 1 101 ? 1.828 4.883 15.621 1.00 93.62 101 SER A O 1
ATOM 767 N N . ASP A 1 102 ? 1.008 6.870 14.981 1.00 92.44 102 ASP A N 1
ATOM 768 C CA . ASP A 1 102 ? 2.168 7.650 15.435 1.00 92.44 102 ASP A CA 1
ATOM 769 C C . ASP A 1 102 ? 2.126 7.908 16.953 1.00 92.44 102 ASP A C 1
ATOM 771 O O . ASP A 1 102 ? 3.127 8.305 17.555 1.00 92.44 102 ASP A O 1
ATOM 775 N N . VAL A 1 103 ? 0.981 7.669 17.603 1.00 95.94 103 VAL A N 1
ATOM 776 C CA . VAL A 1 103 ? 0.861 7.738 19.061 1.00 95.94 103 VAL A CA 1
ATOM 777 C C . VAL A 1 103 ? 1.404 6.438 19.671 1.00 95.94 103 VAL A C 1
ATOM 779 O O . VAL A 1 103 ? 0.911 5.359 19.334 1.00 95.94 103 VAL A O 1
ATOM 782 N N . PRO A 1 104 ? 2.371 6.495 20.610 1.00 95.94 104 PRO A N 1
ATOM 783 C CA . PRO A 1 104 ? 2.959 5.298 21.204 1.00 95.94 104 PRO A CA 1
ATOM 784 C C . PRO A 1 104 ? 1.915 4.318 21.753 1.00 95.94 104 PRO A C 1
ATOM 786 O O . PRO A 1 104 ? 0.994 4.705 22.471 1.00 95.94 104 PRO A O 1
ATOM 789 N N . GLY A 1 105 ? 2.071 3.040 21.403 1.00 96.19 105 GLY A N 1
ATOM 790 C CA . GLY A 1 105 ? 1.182 1.954 21.823 1.00 96.19 105 GLY A CA 1
ATOM 791 C C . GLY A 1 105 ? -0.070 1.769 20.959 1.00 96.19 105 GLY A C 1
ATOM 792 O O . GLY A 1 105 ? -0.731 0.742 21.096 1.00 96.19 105 GLY A O 1
ATOM 793 N N . TRP A 1 106 ? -0.389 2.692 20.051 1.00 97.81 106 TRP A N 1
ATOM 794 C CA . TRP A 1 106 ? -1.541 2.580 19.157 1.00 97.81 106 TRP A CA 1
ATOM 795 C C . TRP A 1 106 ? -1.148 2.019 17.797 1.00 97.81 106 TRP A C 1
ATOM 797 O O . TRP A 1 106 ? -0.074 2.302 17.273 1.00 97.81 106 TRP A O 1
ATOM 807 N N . ARG A 1 107 ? -2.024 1.196 17.218 1.00 96.81 107 ARG A N 1
ATOM 808 C CA . ARG A 1 107 ? -1.832 0.638 15.874 1.00 96.81 107 ARG A CA 1
ATOM 809 C C . ARG A 1 107 ? -3.147 0.476 15.135 1.00 96.81 107 ARG A C 1
ATOM 811 O O . ARG A 1 107 ? -4.134 0.044 15.731 1.00 96.81 107 ARG A O 1
ATOM 818 N N . ASN A 1 108 ? -3.149 0.763 13.837 1.00 95.75 108 ASN A N 1
ATOM 819 C CA . ASN A 1 108 ? -4.258 0.419 12.952 1.00 95.75 108 ASN A CA 1
ATOM 820 C C . ASN A 1 108 ? -4.494 -1.099 12.951 1.00 95.75 108 ASN A C 1
ATOM 822 O O . ASN A 1 108 ? -3.554 -1.899 12.986 1.00 95.75 108 ASN A O 1
ATOM 826 N N . VAL A 1 109 ? -5.759 -1.502 12.883 1.00 96.50 109 VAL A N 1
ATOM 827 C CA . VAL A 1 109 ? -6.160 -2.911 12.879 1.00 96.50 109 VAL A CA 1
ATOM 828 C C . VAL A 1 109 ? -6.319 -3.410 11.447 1.00 96.50 109 VAL A C 1
ATOM 830 O O . VAL A 1 109 ? -7.032 -2.821 10.636 1.00 96.50 109 VAL A O 1
ATOM 833 N N . PHE A 1 110 ? -5.688 -4.543 11.142 1.00 94.19 110 PHE A N 1
ATOM 834 C CA . PHE A 1 110 ? -5.779 -5.208 9.844 1.00 94.19 110 PHE A CA 1
ATOM 835 C C . PHE A 1 110 ? -6.400 -6.595 10.002 1.00 94.19 110 PHE A C 1
ATOM 837 O O . PHE A 1 110 ? -6.010 -7.374 10.871 1.00 94.19 110 PHE A O 1
ATOM 844 N N . LEU A 1 111 ? -7.334 -6.942 9.115 1.00 93.19 111 LEU A N 1
ATOM 845 C CA . LEU A 1 111 ? -7.862 -8.307 9.027 1.00 93.19 111 LEU A CA 1
ATOM 846 C C . LEU A 1 111 ? -6.800 -9.269 8.497 1.00 93.19 111 LEU A C 1
ATOM 848 O O . LEU A 1 111 ? -6.668 -10.400 8.971 1.00 93.19 111 LEU A O 1
ATOM 852 N N . GLN A 1 112 ? -6.049 -8.792 7.506 1.00 91.56 112 GLN A N 1
ATOM 853 C CA . GLN A 1 112 ? -5.000 -9.525 6.823 1.00 91.56 112 GLN A CA 1
ATOM 854 C C . GLN A 1 112 ? -3.845 -8.557 6.530 1.00 91.56 112 GLN A C 1
ATOM 856 O O . GLN A 1 112 ? -4.040 -7.649 5.716 1.00 91.56 112 GLN A O 1
ATOM 861 N N . PRO A 1 113 ? -2.666 -8.721 7.152 1.00 92.00 113 PRO A N 1
ATOM 862 C CA . PRO A 1 113 ? -1.487 -7.955 6.767 1.00 92.00 113 PRO A CA 1
ATOM 863 C C . PRO A 1 113 ? -1.040 -8.347 5.354 1.00 92.00 113 PRO A C 1
ATOM 865 O O . PRO A 1 113 ? -1.256 -9.479 4.906 1.00 92.00 113 PRO A O 1
ATOM 868 N N . ALA A 1 114 ? -0.428 -7.411 4.632 1.00 92.38 114 ALA A N 1
ATOM 869 C CA . ALA A 1 114 ? 0.211 -7.729 3.365 1.00 92.38 114 ALA A CA 1
ATOM 870 C C . ALA A 1 114 ? 1.423 -8.650 3.593 1.00 92.38 114 ALA A C 1
ATOM 872 O O . ALA A 1 114 ? 2.073 -8.570 4.639 1.00 92.38 114 ALA A O 1
ATOM 873 N N . PRO A 1 115 ? 1.756 -9.520 2.625 1.00 93.31 115 PRO A N 1
ATOM 874 C CA . PRO A 1 115 ? 3.014 -10.254 2.654 1.00 93.31 115 PRO A CA 1
ATOM 875 C C . PRO A 1 115 ? 4.210 -9.302 2.731 1.00 93.31 115 PRO A C 1
ATOM 877 O O . PRO A 1 115 ? 4.175 -8.213 2.155 1.00 93.31 115 PRO A O 1
ATOM 880 N N . ALA A 1 116 ? 5.270 -9.738 3.411 1.00 93.44 116 ALA A N 1
ATOM 881 C CA . ALA A 1 116 ? 6.489 -8.952 3.546 1.00 93.44 116 ALA A CA 1
ATOM 882 C C . ALA A 1 116 ? 7.077 -8.590 2.171 1.00 93.44 116 ALA A C 1
ATOM 884 O O . ALA A 1 116 ? 7.098 -9.415 1.251 1.00 93.44 116 ALA A O 1
ATOM 885 N N . TRP A 1 117 ? 7.549 -7.355 2.034 1.00 94.44 117 TRP A N 1
ATOM 886 C CA . TRP A 1 117 ? 8.361 -6.931 0.895 1.00 94.44 117 TRP A CA 1
ATOM 887 C C . TRP A 1 117 ? 9.798 -7.469 1.013 1.00 94.44 117 TRP A C 1
ATOM 889 O O . TRP A 1 117 ? 10.176 -7.977 2.074 1.00 94.44 117 TRP A O 1
ATOM 899 N N . PRO A 1 118 ? 10.604 -7.401 -0.064 1.00 95.50 118 PRO A N 1
ATOM 900 C CA . PRO A 1 118 ? 11.994 -7.842 -0.042 1.00 95.50 118 PRO A CA 1
ATOM 901 C C . PRO A 1 118 ? 12.807 -7.166 1.064 1.00 95.50 118 PRO A C 1
ATOM 903 O O . PRO A 1 118 ? 12.678 -5.965 1.293 1.00 95.50 118 PRO A O 1
ATOM 906 N N . ALA A 1 119 ? 13.683 -7.926 1.725 1.00 94.38 119 ALA A N 1
ATOM 907 C CA . ALA A 1 119 ? 14.507 -7.417 2.825 1.00 94.38 119 ALA A CA 1
ATOM 908 C C . ALA A 1 119 ? 15.515 -6.335 2.391 1.00 94.38 119 ALA A C 1
ATOM 910 O O . ALA A 1 119 ? 15.985 -5.566 3.224 1.00 94.38 119 ALA A O 1
ATOM 911 N N . SER A 1 120 ? 15.844 -6.272 1.098 1.00 94.44 120 SER A N 1
ATOM 912 C CA . SER A 1 120 ? 16.698 -5.235 0.514 1.00 94.44 120 SER A CA 1
ATOM 913 C C . SER A 1 120 ? 15.996 -3.892 0.331 1.00 94.44 120 SER A C 1
ATOM 915 O O . SER A 1 120 ? 16.668 -2.883 0.114 1.00 94.44 120 SER A O 1
ATOM 917 N N . PHE A 1 121 ? 14.666 -3.851 0.418 1.00 96.75 121 PHE A N 1
ATOM 918 C CA . PHE A 1 121 ? 13.910 -2.611 0.317 1.00 96.75 121 PHE A CA 1
ATOM 919 C C . PHE A 1 121 ? 13.845 -1.902 1.666 1.00 96.75 121 PHE A C 1
ATOM 921 O O . PHE A 1 121 ? 13.837 -2.516 2.734 1.00 96.75 121 PHE A O 1
ATOM 928 N N . THR A 1 122 ? 13.767 -0.578 1.611 1.00 96.62 122 THR A N 1
ATOM 929 C CA . THR A 1 122 ? 13.710 0.288 2.784 1.00 96.62 122 THR A CA 1
ATOM 930 C C . THR A 1 122 ? 12.409 1.079 2.823 1.00 96.62 122 THR A C 1
ATOM 932 O O . THR A 1 122 ? 11.705 1.211 1.825 1.00 96.62 122 THR A O 1
ATOM 935 N N . VAL A 1 123 ? 12.070 1.607 3.999 1.00 96.00 123 VAL A N 1
ATOM 936 C CA . VAL A 1 123 ? 10.978 2.574 4.148 1.00 96.00 123 VAL A CA 1
ATOM 937 C C . VAL A 1 123 ? 11.574 3.977 4.145 1.00 96.00 123 VAL A C 1
ATOM 939 O O . VAL A 1 123 ? 12.587 4.234 4.812 1.00 96.00 123 VAL A O 1
ATOM 942 N N . ARG A 1 124 ? 10.960 4.893 3.397 1.00 95.69 124 ARG A N 1
ATOM 943 C CA . ARG A 1 124 ? 11.337 6.309 3.373 1.00 95.69 124 ARG A CA 1
ATOM 944 C C . ARG A 1 124 ? 10.135 7.176 3.704 1.00 95.69 124 ARG A C 1
ATOM 946 O O . ARG A 1 124 ? 9.081 7.045 3.087 1.00 95.69 124 ARG A O 1
ATOM 953 N N . ALA A 1 125 ? 10.320 8.051 4.686 1.00 92.50 125 ALA A N 1
ATOM 954 C CA . ALA A 1 125 ? 9.359 9.093 4.995 1.00 92.50 125 ALA A CA 1
ATOM 955 C C . ALA A 1 125 ? 9.440 10.194 3.935 1.00 92.50 125 ALA A C 1
ATOM 957 O O . ALA A 1 125 ? 10.525 10.568 3.488 1.00 92.50 125 ALA A O 1
ATOM 958 N N . THR A 1 126 ? 8.283 10.711 3.555 1.00 90.75 126 THR A N 1
ATOM 959 C CA . THR A 1 126 ? 8.105 11.812 2.612 1.00 90.75 126 THR A CA 1
ATOM 960 C C . THR A 1 126 ? 7.155 12.835 3.233 1.00 90.75 126 THR A C 1
ATOM 962 O O . THR A 1 126 ? 6.625 12.636 4.327 1.00 90.75 126 THR A O 1
ATOM 965 N N . LEU A 1 127 ? 6.900 13.939 2.530 1.00 84.00 127 LEU A N 1
ATOM 966 C CA . LEU A 1 127 ? 5.926 14.937 2.979 1.00 84.00 127 LEU A CA 1
ATOM 967 C C . LEU A 1 127 ? 4.475 14.421 2.988 1.00 84.00 127 LEU A C 1
ATOM 969 O O . LEU A 1 127 ? 3.636 15.015 3.658 1.00 84.00 127 LEU A O 1
ATOM 973 N N . ALA A 1 128 ? 4.171 13.350 2.248 1.00 82.62 128 ALA A N 1
ATOM 974 C CA . ALA A 1 128 ? 2.810 12.832 2.077 1.00 82.62 128 ALA A CA 1
ATOM 975 C C . ALA A 1 128 ? 2.581 11.451 2.720 1.00 82.62 128 ALA A C 1
ATOM 977 O O . ALA A 1 128 ? 1.491 10.891 2.604 1.00 82.62 128 ALA A O 1
ATOM 978 N N . GLY A 1 129 ? 3.586 10.902 3.405 1.00 89.25 129 GLY A N 1
ATOM 979 C CA . GLY A 1 129 ? 3.510 9.605 4.071 1.00 89.25 129 GLY A CA 1
ATOM 980 C C . GLY A 1 129 ? 4.792 8.797 3.904 1.00 89.25 129 GLY A C 1
ATOM 981 O O . GLY A 1 129 ? 5.863 9.351 3.671 1.00 89.25 129 GLY A O 1
ATOM 982 N N . ASN A 1 130 ? 4.691 7.475 4.001 1.00 93.12 130 ASN A N 1
ATOM 983 C CA . ASN A 1 130 ? 5.830 6.569 3.882 1.00 93.12 130 ASN A CA 1
ATOM 984 C C . ASN A 1 130 ? 5.748 5.783 2.577 1.00 93.12 130 ASN A C 1
ATOM 986 O O . ASN A 1 130 ? 4.725 5.157 2.300 1.00 93.12 130 ASN A O 1
ATOM 990 N N . VAL A 1 131 ? 6.838 5.752 1.817 1.00 94.94 131 VAL A N 1
ATOM 991 C CA . VAL A 1 131 ? 6.972 4.947 0.597 1.00 94.94 131 VAL A CA 1
ATOM 992 C C . VAL A 1 131 ? 7.925 3.781 0.809 1.00 94.94 131 VAL A C 1
ATOM 994 O O . VAL A 1 131 ? 8.818 3.820 1.662 1.00 94.94 131 VAL A O 1
ATOM 997 N N . LEU A 1 132 ? 7.730 2.740 0.008 1.00 97.00 132 LEU A N 1
ATOM 998 C CA . LEU A 1 132 ? 8.722 1.696 -0.191 1.00 97.00 132 LEU A CA 1
ATOM 999 C C . LEU A 1 132 ? 9.810 2.224 -1.133 1.00 97.00 132 LEU A C 1
ATOM 1001 O O . LEU A 1 132 ? 9.506 2.865 -2.138 1.00 97.00 132 LEU A O 1
ATOM 1005 N N . ALA A 1 133 ? 11.065 1.958 -0.804 1.00 97.44 133 ALA A N 1
ATOM 1006 C CA . ALA A 1 133 ? 12.231 2.432 -1.534 1.00 97.44 133 ALA A CA 1
ATOM 1007 C C . ALA A 1 133 ? 13.233 1.294 -1.765 1.00 97.44 133 ALA A C 1
ATOM 1009 O O . ALA A 1 133 ? 13.254 0.316 -1.015 1.00 97.44 133 ALA A O 1
ATOM 1010 N N . ASP A 1 134 ? 14.080 1.419 -2.784 1.00 95.69 134 ASP A N 1
ATOM 1011 C CA . ASP A 1 134 ? 15.197 0.498 -2.999 1.00 95.69 134 ASP A CA 1
ATOM 1012 C C . ASP A 1 134 ? 16.284 0.654 -1.910 1.00 95.69 134 ASP A C 1
ATOM 1014 O O . ASP A 1 134 ? 16.147 1.420 -0.943 1.00 95.69 134 ASP A O 1
ATOM 1018 N N . ARG A 1 135 ? 17.374 -0.110 -2.039 1.00 92.56 135 ARG A N 1
ATOM 1019 C CA . ARG A 1 135 ? 18.508 -0.069 -1.100 1.00 92.56 135 ARG A CA 1
ATOM 1020 C C . ARG A 1 135 ? 19.237 1.280 -1.119 1.00 92.56 135 ARG A C 1
ATOM 1022 O O . ARG A 1 135 ? 19.803 1.680 -0.105 1.00 92.56 135 ARG A O 1
ATOM 1029 N N . GLU A 1 136 ? 19.192 1.995 -2.242 1.00 92.12 136 GLU A N 1
ATOM 1030 C CA . GLU A 1 136 ? 19.721 3.351 -2.397 1.00 92.12 136 GLU A CA 1
ATOM 1031 C C . GLU A 1 136 ? 18.756 4.433 -1.864 1.00 92.12 136 GLU A C 1
ATOM 1033 O O . GLU A 1 136 ? 19.121 5.604 -1.761 1.00 92.12 136 GLU A O 1
ATOM 1038 N N . GLY A 1 137 ? 17.540 4.056 -1.457 1.00 94.62 137 GLY A N 1
ATOM 1039 C CA . GLY A 1 137 ? 16.528 4.958 -0.914 1.00 94.62 137 GLY A CA 1
ATOM 1040 C C . GLY A 1 137 ? 15.689 5.682 -1.968 1.00 94.62 137 GLY A C 1
ATOM 1041 O O . GLY A 1 137 ? 14.957 6.605 -1.603 1.00 94.62 137 GLY A O 1
ATOM 1042 N N . ARG A 1 138 ? 15.762 5.280 -3.240 1.00 96.19 138 ARG A N 1
ATOM 1043 C CA . ARG A 1 138 ? 14.894 5.782 -4.312 1.00 96.19 138 ARG A CA 1
ATOM 1044 C C . ARG A 1 138 ? 13.523 5.130 -4.218 1.00 96.19 138 ARG A C 1
ATOM 1046 O O . ARG A 1 138 ? 13.418 3.928 -3.983 1.00 96.19 138 ARG A O 1
ATOM 1053 N N . THR A 1 139 ? 12.477 5.917 -4.422 1.00 97.06 139 THR A N 1
ATOM 1054 C CA . THR A 1 139 ? 11.089 5.456 -4.330 1.00 97.06 139 THR A CA 1
ATOM 1055 C C . THR A 1 139 ? 10.793 4.356 -5.348 1.00 97.06 139 THR A C 1
ATOM 1057 O O . THR A 1 139 ? 11.160 4.458 -6.518 1.00 97.06 139 THR A O 1
ATOM 1060 N N . ILE A 1 140 ? 10.103 3.307 -4.899 1.00 97.56 140 ILE A N 1
ATOM 1061 C CA . ILE A 1 140 ? 9.577 2.247 -5.757 1.00 97.56 140 ILE A CA 1
ATOM 1062 C C . ILE A 1 140 ? 8.248 2.703 -6.354 1.00 97.56 140 ILE A C 1
ATOM 1064 O O . ILE A 1 140 ? 7.347 3.136 -5.634 1.00 97.56 140 ILE A O 1
ATOM 1068 N N . TYR A 1 141 ? 8.100 2.532 -7.661 1.00 95.88 141 TYR A N 1
ATOM 1069 C CA . TYR A 1 141 ? 6.891 2.834 -8.412 1.00 95.88 141 TYR A CA 1
ATOM 1070 C C . TYR A 1 141 ? 6.320 1.583 -9.060 1.00 95.88 141 TYR A C 1
ATOM 1072 O O . TYR A 1 141 ? 7.045 0.686 -9.499 1.00 95.88 141 TYR A O 1
ATOM 1080 N N . VAL A 1 142 ? 4.997 1.559 -9.160 1.00 94.25 142 VAL A N 1
ATOM 1081 C CA . VAL A 1 142 ? 4.234 0.541 -9.878 1.00 94.25 142 VAL A CA 1
ATOM 1082 C C . VAL A 1 142 ? 3.505 1.186 -11.043 1.00 94.25 142 VAL A C 1
ATOM 1084 O O . VAL A 1 142 ? 2.967 2.286 -10.910 1.00 94.25 142 VAL A O 1
ATOM 1087 N N . TYR A 1 143 ? 3.491 0.497 -12.179 1.00 92.81 143 TYR A N 1
ATOM 1088 C CA . TYR A 1 143 ? 2.661 0.869 -13.316 1.00 92.81 143 TYR A CA 1
ATOM 1089 C C . TYR A 1 143 ? 1.303 0.183 -13.190 1.00 92.81 143 TYR A C 1
ATOM 1091 O O . TYR A 1 143 ? 1.239 -1.022 -12.958 1.00 92.81 143 TYR A O 1
ATOM 1099 N N . TYR A 1 144 ? 0.238 0.961 -13.333 1.00 90.12 144 TYR A N 1
ATOM 1100 C CA . TYR A 1 144 ? -1.133 0.483 -13.395 1.00 90.12 144 TYR A CA 1
ATOM 1101 C C . TYR A 1 144 ? -1.741 0.875 -14.738 1.00 90.12 144 TYR A C 1
ATOM 1103 O O . TYR A 1 144 ? -1.539 1.997 -15.214 1.00 90.12 144 TYR A O 1
ATOM 1111 N N . CYS A 1 145 ? -2.474 -0.054 -15.342 1.00 89.94 145 CYS A N 1
ATOM 1112 C CA . CYS A 1 145 ? -3.110 0.142 -16.634 1.00 89.94 145 CYS A CA 1
ATOM 1113 C C . CYS A 1 145 ? -4.396 -0.682 -16.714 1.00 89.94 145 CYS A C 1
ATOM 1115 O O . CYS A 1 145 ? -4.365 -1.894 -16.494 1.00 89.94 145 CYS A O 1
ATOM 1117 N N . ALA A 1 146 ? -5.497 -0.024 -17.058 1.00 88.25 146 ALA A N 1
ATOM 1118 C CA . ALA A 1 146 ? -6.745 -0.629 -17.484 1.00 88.25 146 ALA A CA 1
ATOM 1119 C C . ALA A 1 146 ? -7.160 -0.004 -18.823 1.00 88.25 146 ALA A C 1
ATOM 1121 O O . ALA A 1 146 ? -7.116 1.220 -18.983 1.00 88.25 146 ALA A O 1
ATOM 1122 N N . ASP A 1 147 ? -7.538 -0.835 -19.790 1.00 84.56 147 ASP A N 1
ATOM 1123 C CA . ASP A 1 147 ? -7.975 -0.343 -21.091 1.00 84.56 147 ASP A CA 1
ATOM 1124 C C . ASP A 1 147 ? -9.268 0.482 -20.984 1.00 84.56 147 ASP A C 1
ATOM 1126 O O . ASP A 1 147 ? -10.004 0.421 -20.002 1.00 84.56 147 ASP A O 1
ATOM 1130 N N . ASP A 1 148 ? -9.559 1.284 -22.005 1.00 80.94 148 ASP A N 1
ATOM 1131 C CA . ASP A 1 148 ? -10.757 2.132 -22.051 1.00 80.94 148 ASP A CA 1
ATOM 1132 C C . ASP A 1 148 ? -12.004 1.396 -22.560 1.00 80.94 148 ASP A C 1
ATOM 1134 O O . ASP A 1 148 ? -13.050 2.013 -22.779 1.00 80.94 148 ASP A O 1
ATOM 1138 N N . SER A 1 149 ? -11.915 0.079 -22.751 1.00 84.00 149 SER A N 1
ATOM 1139 C CA . SER A 1 149 ? -13.058 -0.715 -23.183 1.00 84.00 149 SER A CA 1
ATOM 1140 C C . SER A 1 149 ? -14.091 -0.826 -22.060 1.00 84.00 149 SER A C 1
ATOM 1142 O O . SER A 1 149 ? -13.814 -0.544 -20.891 1.00 84.00 149 SER A O 1
ATOM 1144 N N . ALA A 1 150 ? -15.302 -1.269 -22.398 1.00 83.25 150 ALA A N 1
ATOM 1145 C CA . ALA A 1 150 ? -16.318 -1.555 -21.386 1.00 83.25 150 ALA A CA 1
ATOM 1146 C C . ALA A 1 150 ? -15.842 -2.599 -20.355 1.00 83.25 150 ALA A C 1
ATOM 1148 O O . ALA A 1 150 ? -16.293 -2.570 -19.211 1.00 83.25 150 ALA A O 1
ATOM 1149 N N . ASP A 1 151 ? -14.910 -3.471 -20.751 1.00 82.88 151 ASP A N 1
ATOM 1150 C CA . ASP A 1 151 ? -14.391 -4.558 -19.925 1.00 82.88 151 ASP A CA 1
ATOM 1151 C C . ASP A 1 151 ? -13.239 -4.116 -19.002 1.00 82.88 151 ASP A C 1
ATOM 1153 O O . ASP A 1 151 ? -12.945 -4.819 -18.034 1.00 82.88 151 ASP A O 1
ATOM 1157 N N . GLN A 1 152 ? -12.623 -2.949 -19.254 1.00 83.62 152 GLN A N 1
ATOM 1158 C CA . GLN A 1 152 ? -11.511 -2.381 -18.472 1.00 83.62 152 GLN A CA 1
ATOM 1159 C C . GLN A 1 152 ? -10.395 -3.413 -18.206 1.00 83.62 152 GLN A C 1
ATOM 1161 O O . GLN A 1 152 ? -9.966 -3.609 -17.063 1.00 83.62 152 GLN A O 1
ATOM 1166 N N . LEU A 1 153 ? -9.954 -4.119 -19.254 1.00 86.50 153 LEU A N 1
ATOM 1167 C CA . LEU A 1 153 ? -8.958 -5.184 -19.121 1.00 86.50 153 LEU A CA 1
ATOM 1168 C C . LEU A 1 153 ? -7.618 -4.621 -18.650 1.00 86.50 153 LEU A C 1
ATOM 1170 O O . LEU A 1 153 ? -7.211 -3.529 -19.042 1.00 86.50 153 LEU A O 1
ATOM 1174 N N . ALA A 1 154 ? -6.913 -5.389 -17.822 1.00 87.12 154 ALA A N 1
ATOM 1175 C CA . ALA A 1 154 ? -5.569 -5.025 -17.395 1.00 87.12 154 ALA A CA 1
ATOM 1176 C C . ALA A 1 154 ? -4.613 -4.955 -18.604 1.00 87.12 154 ALA A C 1
ATOM 1178 O O . ALA A 1 154 ? -4.698 -5.776 -19.514 1.00 87.12 154 ALA A O 1
ATOM 1179 N N . CYS A 1 155 ? -3.706 -3.977 -18.603 1.00 88.81 155 CYS A N 1
ATOM 1180 C CA . CYS A 1 155 ? -2.695 -3.777 -19.658 1.00 88.81 155 CYS A CA 1
ATOM 1181 C C . CYS A 1 155 ? -1.284 -3.5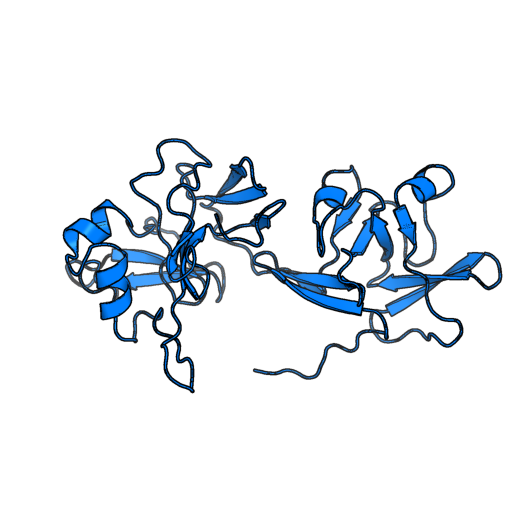19 -19.108 1.00 88.81 155 CYS A C 1
ATOM 1183 O O . CYS A 1 155 ? -0.380 -3.057 -19.802 1.00 88.81 155 CYS A O 1
ATOM 1185 N N . ASP A 1 156 ? -1.092 -3.799 -17.827 1.00 91.81 156 ASP A N 1
ATOM 1186 C CA . ASP A 1 156 ? 0.129 -3.595 -17.059 1.00 91.81 156 ASP A CA 1
ATOM 1187 C C . ASP A 1 156 ? 0.896 -4.906 -16.819 1.00 91.81 156 ASP A C 1
ATOM 1189 O O . ASP A 1 156 ? 1.851 -4.921 -16.039 1.00 91.81 156 ASP A O 1
ATOM 1193 N N . HIS A 1 157 ? 0.472 -6.044 -17.397 1.00 95.00 157 HIS A N 1
ATOM 1194 C CA . HIS A 1 157 ? 1.172 -7.323 -17.213 1.00 95.00 157 HIS A CA 1
ATOM 1195 C C . HIS A 1 157 ? 2.212 -7.495 -18.318 1.00 95.00 157 HIS A C 1
ATOM 1197 O O . HIS A 1 157 ? 1.918 -7.148 -19.461 1.00 95.00 157 HIS A O 1
ATOM 1203 N N . PRO A 1 158 ? 3.406 -8.049 -18.044 1.00 95.50 158 PRO A N 1
ATOM 1204 C CA . PRO A 1 158 ? 4.409 -8.287 -19.086 1.00 95.50 158 PRO A CA 1
ATOM 1205 C C . PRO A 1 158 ? 3.928 -9.155 -20.260 1.00 95.50 158 PRO A C 1
ATOM 1207 O O . PRO A 1 158 ? 4.461 -9.020 -21.361 1.00 95.50 158 PRO A O 1
ATOM 1210 N N . ASP A 1 159 ? 2.924 -10.011 -20.045 1.00 94.31 159 ASP A N 1
ATOM 1211 C CA . ASP A 1 159 ? 2.298 -10.815 -21.110 1.00 94.31 159 ASP A CA 1
ATOM 1212 C C . ASP A 1 159 ? 1.305 -10.022 -21.980 1.00 94.31 159 ASP A C 1
ATOM 1214 O O . ASP A 1 159 ? 1.010 -10.426 -23.107 1.00 94.31 159 ASP A O 1
ATOM 1218 N N . ASP A 1 160 ? 0.825 -8.874 -21.496 1.00 91.56 160 ASP A N 1
ATOM 1219 C CA . ASP A 1 160 ? -0.083 -7.997 -22.232 1.00 91.56 160 ASP A CA 1
ATOM 1220 C C . ASP A 1 160 ? 0.676 -7.079 -23.205 1.00 91.56 160 ASP A C 1
ATOM 1222 O O . ASP A 1 160 ? 1.913 -7.022 -23.276 1.00 91.56 160 ASP A O 1
ATOM 1226 N N . THR A 1 161 ? -0.082 -6.303 -23.983 1.00 89.06 161 THR A N 1
ATOM 1227 C CA . THR A 1 161 ? 0.485 -5.279 -24.861 1.00 89.06 161 THR A CA 1
ATOM 1228 C C . THR A 1 161 ? 1.252 -4.214 -24.072 1.00 89.06 161 THR A C 1
ATOM 1230 O O . THR A 1 161 ? 0.697 -3.445 -23.296 1.00 89.06 161 THR A O 1
ATOM 1233 N N . GLN A 1 162 ? 2.556 -4.112 -24.330 1.00 90.81 162 GLN A N 1
ATOM 1234 C CA . GLN A 1 162 ? 3.437 -3.127 -23.691 1.00 90.81 162 GLN A CA 1
ATOM 1235 C C . GLN A 1 162 ? 3.397 -1.744 -24.362 1.00 90.81 162 GLN A C 1
ATOM 1237 O O . GLN A 1 162 ? 4.126 -0.834 -23.962 1.00 90.81 162 GLN A O 1
ATOM 1242 N N . VAL A 1 163 ? 2.557 -1.569 -25.388 1.00 89.81 163 VAL A N 1
ATOM 1243 C CA . VAL A 1 163 ? 2.476 -0.335 -26.184 1.00 89.81 163 VAL A CA 1
ATOM 1244 C C . VAL A 1 163 ? 2.076 0.860 -25.319 1.00 89.81 163 VAL A C 1
ATOM 1246 O O . VAL A 1 163 ? 2.720 1.904 -25.406 1.00 89.81 163 VAL A O 1
ATOM 1249 N N . TYR A 1 164 ? 1.079 0.704 -24.441 1.00 88.38 164 TYR A N 1
ATOM 1250 C CA . TYR A 1 164 ? 0.624 1.778 -23.550 1.00 88.38 164 TYR A CA 1
ATOM 1251 C C . TYR A 1 164 ? 1.717 2.214 -22.579 1.00 88.38 164 TYR A C 1
ATOM 1253 O O . TYR A 1 164 ? 2.012 3.404 -22.467 1.00 88.38 164 TYR A O 1
ATOM 1261 N N . ARG A 1 165 ? 2.390 1.247 -21.943 1.00 91.56 165 ARG A N 1
ATOM 1262 C CA . ARG A 1 165 ? 3.520 1.521 -21.054 1.00 91.56 165 ARG A CA 1
ATOM 1263 C C . ARG A 1 165 ? 4.613 2.291 -21.786 1.00 91.56 165 ARG A C 1
ATOM 1265 O O . ARG A 1 165 ? 5.030 3.337 -21.301 1.00 91.56 165 ARG A O 1
ATOM 1272 N N . LEU A 1 166 ? 5.053 1.805 -22.951 1.00 92.38 166 LEU A N 1
ATOM 1273 C CA . LEU A 1 166 ? 6.125 2.425 -23.740 1.00 92.38 166 LEU A CA 1
ATOM 1274 C C . LEU A 1 166 ? 5.761 3.835 -24.218 1.00 92.38 166 LEU A C 1
ATOM 1276 O O . LEU A 1 166 ? 6.610 4.731 -24.178 1.00 92.38 166 LEU A O 1
ATOM 1280 N N . ALA A 1 167 ? 4.511 4.055 -24.630 1.00 90.00 167 ALA A N 1
ATOM 1281 C CA . ALA A 1 167 ? 3.998 5.381 -24.957 1.00 90.00 167 ALA A CA 1
ATOM 1282 C C . ALA A 1 167 ? 4.086 6.324 -23.747 1.00 90.00 167 ALA A C 1
ATOM 1284 O O . ALA A 1 167 ? 4.610 7.430 -23.872 1.00 90.00 167 ALA A O 1
ATOM 1285 N N . MET A 1 168 ? 3.672 5.859 -22.567 1.00 88.50 168 MET A N 1
ATOM 1286 C CA . MET A 1 168 ? 3.650 6.657 -21.341 1.00 88.50 168 MET A CA 1
ATOM 1287 C C . MET A 1 168 ? 5.036 6.966 -20.767 1.00 88.50 168 MET A C 1
ATOM 1289 O O . MET A 1 168 ? 5.314 8.108 -20.415 1.00 88.50 168 MET A O 1
ATOM 1293 N N . CYS A 1 169 ? 5.920 5.974 -20.662 1.00 89.69 169 CYS A N 1
ATOM 1294 C CA . CYS A 1 169 ? 7.218 6.155 -20.008 1.00 89.69 169 CYS A CA 1
ATOM 1295 C C . CYS A 1 169 ? 8.262 6.848 -20.898 1.00 89.69 169 CYS A C 1
ATOM 1297 O O . CYS A 1 169 ? 9.218 7.423 -20.381 1.00 89.69 169 CYS A O 1
ATOM 1299 N N . GLY A 1 170 ? 8.118 6.777 -22.227 1.00 88.06 170 GLY A N 1
ATOM 1300 C CA . GLY A 1 170 ? 9.157 7.229 -23.156 1.00 88.06 170 GLY A CA 1
ATOM 1301 C C . GLY A 1 170 ? 8.668 7.697 -24.525 1.00 88.06 170 GLY A C 1
ATOM 1302 O O . GLY A 1 170 ? 9.497 7.868 -25.419 1.00 88.06 170 GLY A O 1
ATOM 1303 N N . GLY A 1 171 ? 7.361 7.892 -24.732 1.00 90.12 171 GLY A N 1
ATOM 1304 C CA . GLY A 1 171 ? 6.810 8.280 -26.037 1.00 90.12 171 GLY A CA 1
ATOM 1305 C C . GLY A 1 171 ? 7.017 7.215 -27.118 1.00 90.12 171 GLY A C 1
ATOM 1306 O O . GLY A 1 171 ? 7.237 7.551 -28.276 1.00 90.12 171 GLY A O 1
ATOM 1307 N N . GLY A 1 172 ? 7.036 5.938 -26.731 1.00 91.00 172 GLY A N 1
ATOM 1308 C CA . GLY A 1 172 ? 7.291 4.799 -27.615 1.00 91.00 172 GLY A CA 1
ATOM 1309 C C . GLY A 1 172 ? 8.772 4.459 -27.803 1.00 91.00 172 GLY A C 1
ATOM 1310 O O . GLY A 1 172 ? 9.073 3.435 -28.408 1.00 91.00 172 GLY A O 1
ATOM 1311 N N . ALA A 1 173 ? 9.700 5.264 -27.272 1.00 94.81 173 ALA A N 1
ATOM 1312 C CA . ALA A 1 173 ? 11.137 5.003 -27.345 1.00 94.81 173 ALA A CA 1
ATOM 1313 C C . ALA A 1 173 ? 11.628 4.229 -26.102 1.00 94.81 173 ALA A C 1
ATOM 1315 O O . ALA A 1 173 ? 11.643 4.801 -25.004 1.00 94.81 173 ALA A O 1
ATOM 1316 N N . PRO A 1 174 ? 12.088 2.967 -26.242 1.00 93.88 174 PRO A N 1
ATOM 1317 C CA . PRO A 1 174 ? 12.528 2.161 -25.102 1.00 93.88 174 PRO A CA 1
ATOM 1318 C C . PRO A 1 174 ? 13.681 2.782 -24.314 1.00 93.88 174 PRO A C 1
ATOM 1320 O O . PRO A 1 174 ? 13.665 2.761 -23.090 1.00 93.88 174 PRO A O 1
ATOM 1323 N N . ASP A 1 175 ? 14.652 3.395 -24.992 1.00 95.12 175 ASP A N 1
ATOM 1324 C CA . ASP A 1 175 ? 15.826 3.970 -24.323 1.00 95.12 175 ASP A CA 1
ATOM 1325 C C . ASP A 1 175 ? 15.447 5.169 -23.436 1.00 95.12 175 ASP A C 1
ATOM 1327 O O . ASP A 1 175 ? 15.955 5.317 -22.326 1.00 95.12 175 ASP A O 1
ATOM 1331 N N . ARG A 1 176 ? 14.475 5.982 -23.875 1.00 95.19 176 ARG A N 1
ATOM 1332 C CA . ARG A 1 176 ? 13.922 7.076 -23.062 1.00 95.19 176 ARG A CA 1
ATOM 1333 C C . ARG A 1 176 ? 13.133 6.537 -21.871 1.00 95.19 176 ARG A C 1
ATOM 1335 O O . ARG A 1 176 ? 13.261 7.058 -20.767 1.00 95.19 176 ARG A O 1
ATOM 1342 N N . CYS A 1 177 ? 12.353 5.483 -22.100 1.00 94.06 177 CYS A N 1
ATOM 1343 C CA . CYS A 1 177 ? 11.624 4.800 -21.042 1.00 94.06 177 CYS A CA 1
ATOM 1344 C C . CYS A 1 177 ? 12.573 4.270 -19.964 1.00 94.06 177 CYS A C 1
ATOM 1346 O O . CYS A 1 177 ? 12.352 4.531 -18.793 1.00 94.06 177 CYS A O 1
ATOM 1348 N N . LEU A 1 178 ? 13.660 3.596 -20.345 1.00 95.31 178 LEU A N 1
ATOM 1349 C CA . LEU A 1 178 ? 14.643 3.052 -19.405 1.00 95.31 178 LEU A CA 1
ATOM 1350 C C . LEU A 1 178 ? 15.422 4.138 -18.655 1.00 95.31 178 LEU A C 1
ATOM 1352 O O . LEU A 1 178 ? 15.803 3.922 -17.508 1.00 95.31 178 LEU A O 1
ATOM 1356 N N . ALA A 1 179 ? 15.638 5.303 -19.271 1.00 94.38 179 ALA A N 1
ATOM 1357 C CA . ALA A 1 179 ? 16.280 6.437 -18.612 1.00 94.38 179 ALA A CA 1
ATOM 1358 C C . ALA A 1 179 ? 15.380 7.086 -17.544 1.00 94.38 179 ALA A C 1
ATOM 1360 O O . ALA A 1 179 ? 15.859 7.445 -16.470 1.00 94.38 179 ALA A O 1
ATOM 1361 N N . HIS A 1 180 ? 14.081 7.240 -17.821 1.00 94.19 180 HIS A N 1
ATOM 1362 C CA . HIS A 1 180 ? 13.140 7.854 -16.875 1.00 94.19 180 HIS A CA 1
ATOM 1363 C C . HIS A 1 180 ? 12.552 6.866 -15.875 1.00 94.19 180 HIS A C 1
ATOM 1365 O O . HIS A 1 180 ? 12.309 7.237 -14.734 1.00 94.19 180 HIS A O 1
ATOM 1371 N N . TRP A 1 181 ? 12.345 5.624 -16.291 1.00 96.31 181 TRP A N 1
ATOM 1372 C CA . TRP A 1 181 ? 11.685 4.568 -15.534 1.00 96.31 181 TRP A CA 1
ATOM 1373 C C . TRP A 1 181 ? 12.528 3.293 -15.541 1.00 96.31 181 TRP A C 1
ATOM 1375 O O . TRP A 1 181 ? 12.108 2.266 -16.085 1.00 96.31 181 TRP A O 1
ATOM 1385 N N . PRO A 1 182 ? 13.747 3.339 -14.978 1.00 96.75 182 PRO A N 1
ATOM 1386 C CA . PRO A 1 182 ? 14.566 2.149 -14.835 1.00 96.75 182 PRO A CA 1
ATOM 1387 C C . PRO A 1 182 ? 13.864 1.113 -13.953 1.00 96.75 182 PRO A C 1
ATOM 1389 O O . PRO A 1 182 ? 13.328 1.424 -12.885 1.00 96.75 182 PRO A O 1
ATOM 1392 N N . TYR A 1 183 ? 13.908 -0.144 -14.388 1.00 97.56 183 TYR A N 1
ATOM 1393 C CA . TYR A 1 183 ? 13.488 -1.276 -13.569 1.00 97.56 183 TYR A CA 1
ATOM 1394 C C . TYR A 1 183 ? 14.349 -1.394 -12.310 1.00 97.56 183 TYR A C 1
ATOM 1396 O O . TYR A 1 183 ? 15.525 -1.024 -12.317 1.00 97.56 183 TYR A O 1
ATOM 1404 N N . VAL A 1 184 ? 13.789 -1.967 -11.246 1.00 97.94 184 VAL A N 1
ATOM 1405 C CA . VAL A 1 184 ? 14.543 -2.248 -10.018 1.00 97.94 184 VAL A CA 1
ATOM 1406 C C . VAL A 1 184 ? 15.193 -3.628 -10.118 1.00 97.94 184 VAL A C 1
ATOM 1408 O O . VAL A 1 184 ? 14.479 -4.635 -10.079 1.00 97.94 184 VAL A O 1
ATOM 1411 N N . PRO A 1 185 ? 16.528 -3.714 -10.268 1.00 96.94 185 PRO A N 1
ATOM 1412 C CA . PRO A 1 185 ? 17.205 -4.991 -10.433 1.00 96.94 185 PRO A CA 1
ATOM 1413 C C . PRO A 1 185 ? 17.227 -5.769 -9.116 1.00 96.94 185 PRO A C 1
ATOM 1415 O O . PRO A 1 185 ? 17.424 -5.191 -8.046 1.00 96.94 185 PRO A O 1
ATOM 1418 N N . ALA A 1 186 ? 17.092 -7.089 -9.206 1.00 96.50 186 ALA A N 1
ATOM 1419 C CA . ALA A 1 186 ? 17.313 -7.981 -8.074 1.00 96.50 186 ALA A CA 1
ATOM 1420 C C . ALA A 1 186 ? 18.754 -8.511 -8.113 1.00 96.50 186 ALA A C 1
ATOM 1422 O O . ALA A 1 186 ? 19.169 -9.115 -9.107 1.00 96.50 186 ALA A O 1
ATOM 1423 N N . ALA A 1 187 ? 19.514 -8.289 -7.041 1.00 93.69 187 ALA A N 1
ATOM 1424 C CA . ALA A 1 187 ? 20.921 -8.663 -6.933 1.00 93.69 187 ALA A CA 1
ATOM 1425 C C . ALA A 1 187 ? 21.130 -10.185 -6.973 1.00 93.69 187 ALA A C 1
ATOM 1427 O O . ALA A 1 187 ? 20.225 -10.976 -6.679 1.00 93.69 187 ALA A O 1
ATOM 1428 N N . GLU A 1 188 ? 22.348 -10.595 -7.330 1.00 89.19 188 GLU A N 1
ATOM 1429 C CA . GLU A 1 188 ? 22.751 -12.000 -7.292 1.00 89.19 188 GLU A CA 1
ATOM 1430 C C . GLU A 1 188 ? 22.565 -12.570 -5.876 1.00 89.19 188 GLU A C 1
ATOM 1432 O O . GLU A 1 188 ? 22.950 -11.955 -4.883 1.00 89.19 188 GLU A O 1
ATOM 1437 N N . GLY A 1 189 ? 21.917 -13.734 -5.779 1.00 90.62 189 GLY A N 1
ATOM 1438 C CA . GLY A 1 189 ? 21.605 -14.394 -4.506 1.00 90.62 189 GLY A CA 1
ATOM 1439 C C . GLY A 1 189 ? 20.293 -13.967 -3.835 1.00 90.62 189 GLY A C 1
ATOM 1440 O O . GLY A 1 189 ? 19.836 -14.663 -2.929 1.00 90.62 189 GLY A O 1
ATOM 1441 N N . GLU A 1 190 ? 19.632 -12.891 -4.278 1.00 94.75 190 GLU A N 1
ATOM 1442 C CA . GLU A 1 190 ? 18.280 -12.576 -3.791 1.00 94.75 190 GLU A CA 1
ATOM 1443 C C . GLU A 1 190 ? 17.269 -13.626 -4.270 1.00 94.75 190 GLU A C 1
ATOM 1445 O O . GLU A 1 190 ? 17.409 -14.181 -5.357 1.00 94.75 190 GLU A O 1
ATOM 1450 N N . SER A 1 191 ? 16.221 -13.891 -3.493 1.00 95.19 191 SER A N 1
ATOM 1451 C CA . SER A 1 191 ? 15.151 -14.826 -3.867 1.00 95.19 191 SER A CA 1
ATOM 1452 C C . SER A 1 191 ? 13.777 -14.242 -3.549 1.00 95.19 191 SER A C 1
ATOM 1454 O O . SER A 1 191 ? 13.651 -13.379 -2.682 1.00 95.19 191 SER A O 1
ATOM 1456 N N . SER A 1 192 ? 12.749 -14.697 -4.271 1.00 96.38 192 SER A N 1
ATOM 1457 C CA . SER A 1 192 ? 11.360 -14.268 -4.083 1.00 96.38 192 SER A CA 1
ATOM 1458 C C . SER A 1 192 ? 10.870 -14.632 -2.672 1.00 96.38 192 SER A C 1
ATOM 1460 O O . SER A 1 192 ? 10.712 -15.822 -2.387 1.00 96.38 192 SER A O 1
ATOM 1462 N N . PRO A 1 193 ? 10.590 -13.663 -1.778 1.00 95.69 193 PRO A N 1
ATOM 1463 C CA . PRO A 1 193 ? 10.180 -13.975 -0.407 1.00 95.69 193 PRO A CA 1
ATOM 1464 C C . PRO A 1 193 ? 8.767 -14.571 -0.317 1.00 95.69 193 PRO A C 1
ATOM 1466 O O . PRO A 1 193 ? 8.422 -15.195 0.684 1.00 95.69 193 PRO A O 1
ATOM 1469 N N . ASN A 1 194 ? 7.910 -14.341 -1.317 1.00 95.56 194 ASN A N 1
ATOM 1470 C CA . ASN A 1 194 ? 6.543 -14.860 -1.379 1.00 95.56 194 ASN A CA 1
ATOM 1471 C C . ASN A 1 194 ? 5.969 -14.722 -2.803 1.00 95.56 194 ASN A C 1
ATOM 1473 O O . ASN A 1 194 ? 6.654 -14.297 -3.723 1.00 95.56 194 ASN A O 1
ATOM 1477 N N . ARG A 1 195 ? 4.692 -15.074 -2.995 1.00 94.25 195 ARG A N 1
ATOM 1478 C CA . ARG A 1 195 ? 4.004 -14.974 -4.299 1.00 94.25 195 ARG A CA 1
ATOM 1479 C C . ARG A 1 195 ? 3.606 -13.551 -4.704 1.00 94.25 195 ARG A C 1
ATOM 1481 O O . ARG A 1 195 ? 3.164 -13.348 -5.824 1.00 94.25 195 ARG A O 1
ATOM 1488 N N . THR A 1 196 ? 3.682 -12.588 -3.790 1.00 95.00 196 THR A N 1
ATOM 1489 C CA . THR A 1 196 ? 3.354 -11.185 -4.081 1.00 95.00 196 THR A CA 1
ATOM 1490 C C . THR A 1 196 ? 4.589 -10.420 -4.530 1.00 95.00 196 THR A C 1
ATOM 1492 O O . THR A 1 196 ? 4.470 -9.552 -5.381 1.00 95.00 196 THR A O 1
ATOM 1495 N N . TRP A 1 197 ? 5.753 -10.732 -3.969 1.00 97.25 197 TRP A N 1
ATOM 1496 C CA . TRP A 1 197 ? 7.031 -10.148 -4.354 1.00 97.25 197 TRP A CA 1
ATOM 1497 C C . TRP A 1 197 ? 7.903 -11.224 -4.977 1.00 97.25 197 TRP A C 1
ATOM 1499 O O . TRP A 1 197 ? 8.433 -12.088 -4.277 1.00 97.25 197 TRP A O 1
ATOM 1509 N N . THR A 1 198 ? 8.021 -11.174 -6.297 1.00 97.56 198 THR A N 1
ATOM 1510 C CA . THR A 1 198 ? 8.728 -12.165 -7.102 1.00 97.56 198 THR A CA 1
ATOM 1511 C C . THR A 1 198 ? 9.898 -11.524 -7.827 1.00 97.56 198 THR A C 1
ATOM 1513 O O . THR A 1 198 ? 9.949 -10.311 -8.025 1.00 97.56 198 THR A O 1
ATOM 1516 N N . ILE A 1 199 ? 10.871 -12.346 -8.197 1.00 97.62 199 ILE A N 1
ATOM 1517 C CA . ILE A 1 199 ? 11.932 -11.953 -9.111 1.00 97.62 199 ILE A CA 1
ATOM 1518 C C . ILE A 1 199 ? 11.615 -12.570 -10.464 1.00 97.62 199 ILE A C 1
ATOM 1520 O O . ILE A 1 199 ? 11.390 -13.776 -10.559 1.00 97.62 199 ILE A O 1
ATOM 1524 N N . VAL A 1 200 ? 11.603 -11.738 -11.498 1.00 97.25 200 VAL A N 1
ATOM 1525 C CA . VAL A 1 200 ? 11.277 -12.134 -12.869 1.00 97.25 200 VAL A CA 1
ATOM 1526 C C . VAL A 1 200 ? 12.398 -11.723 -13.815 1.00 97.25 200 VAL A C 1
ATOM 1528 O O . VAL A 1 200 ? 13.149 -10.784 -13.541 1.00 97.25 200 VAL A O 1
ATOM 1531 N N . SER A 1 201 ? 12.516 -12.434 -14.933 1.00 97.50 201 SER A N 1
ATOM 1532 C CA . SER A 1 201 ? 13.405 -12.053 -16.032 1.00 97.50 201 SER A CA 1
ATOM 1533 C C . SER A 1 201 ? 12.589 -11.357 -17.112 1.00 97.50 201 SER A C 1
ATOM 1535 O O . SER A 1 201 ? 11.550 -11.869 -17.525 1.00 97.50 201 SER A O 1
ATOM 1537 N N . ILE A 1 202 ? 13.043 -10.192 -17.564 1.00 97.12 202 ILE A N 1
ATOM 1538 C CA . ILE A 1 202 ? 12.368 -9.396 -18.593 1.00 97.12 202 ILE A CA 1
ATOM 1539 C C . ILE A 1 202 ? 13.335 -8.985 -19.699 1.00 97.12 202 ILE A C 1
ATOM 1541 O O . ILE A 1 202 ? 14.521 -8.787 -19.453 1.00 97.12 202 ILE A O 1
ATOM 1545 N N . ASP A 1 203 ? 12.832 -8.782 -20.909 1.00 96.75 203 ASP A N 1
ATOM 1546 C CA . ASP A 1 203 ? 13.538 -7.982 -21.908 1.00 96.75 203 ASP A CA 1
ATOM 1547 C C . ASP A 1 203 ? 13.301 -6.498 -21.579 1.00 96.75 203 ASP A C 1
ATOM 1549 O O . ASP A 1 203 ? 12.161 -6.035 -21.661 1.00 96.75 203 ASP A O 1
ATOM 1553 N N . PRO A 1 204 ? 14.332 -5.718 -21.212 1.00 95.00 204 PRO A N 1
ATOM 1554 C CA . PRO A 1 204 ? 14.153 -4.332 -20.792 1.00 95.00 204 PRO A CA 1
ATOM 1555 C C . PRO A 1 204 ? 13.658 -3.411 -21.919 1.00 95.00 204 PRO A C 1
ATOM 1557 O O . PRO A 1 204 ? 13.061 -2.372 -21.633 1.00 95.00 204 PRO A O 1
ATOM 1560 N N . ARG A 1 205 ? 13.872 -3.757 -23.199 1.00 94.19 205 ARG A N 1
ATOM 1561 C CA . ARG A 1 205 ? 13.426 -2.922 -24.327 1.00 94.19 205 ARG A CA 1
ATOM 1562 C C . ARG A 1 205 ? 11.935 -3.091 -24.590 1.00 94.19 205 ARG A C 1
ATOM 1564 O O . ARG A 1 205 ? 11.250 -2.108 -24.865 1.00 94.19 205 ARG A O 1
ATOM 1571 N N . THR A 1 206 ? 11.428 -4.318 -24.507 1.00 93.88 206 THR A N 1
ATOM 1572 C CA . THR A 1 206 ? 10.006 -4.608 -24.751 1.00 93.88 206 THR A CA 1
ATOM 1573 C C . THR A 1 206 ? 9.176 -4.563 -23.469 1.00 93.88 206 THR A C 1
ATOM 1575 O O . THR A 1 206 ? 8.029 -4.124 -23.490 1.00 93.88 206 THR A O 1
ATOM 1578 N N . GLY A 1 207 ? 9.760 -4.936 -22.334 1.00 93.31 207 GLY A N 1
ATOM 1579 C CA . GLY A 1 207 ? 9.099 -5.117 -21.042 1.00 93.31 207 GLY A CA 1
ATOM 1580 C C . GLY A 1 207 ? 8.374 -6.452 -20.890 1.00 93.31 207 GLY A C 1
ATOM 1581 O O . GLY A 1 207 ? 7.673 -6.631 -19.898 1.00 93.31 207 GLY A O 1
ATOM 1582 N N . ARG A 1 208 ? 8.524 -7.371 -21.853 1.00 95.81 208 ARG A N 1
ATOM 1583 C CA . ARG A 1 208 ? 7.963 -8.726 -21.784 1.00 95.81 208 ARG A CA 1
ATOM 1584 C C . ARG A 1 208 ? 8.822 -9.633 -20.919 1.00 95.81 208 ARG A C 1
ATOM 1586 O O . ARG A 1 208 ? 10.019 -9.382 -20.767 1.00 95.81 208 ARG A O 1
ATOM 1593 N N . PHE A 1 209 ? 8.236 -10.717 -20.417 1.00 97.31 209 PHE A N 1
ATOM 1594 C CA . PHE A 1 209 ? 9.030 -11.770 -19.798 1.00 97.31 209 PHE A CA 1
ATOM 1595 C C . PHE A 1 209 ? 10.042 -12.353 -20.784 1.00 97.31 209 PHE A C 1
ATOM 1597 O O . PHE A 1 209 ? 9.778 -12.512 -21.977 1.00 97.31 209 PHE A O 1
ATOM 1604 N N . ALA A 1 210 ? 11.209 -12.680 -20.250 1.00 96.88 210 ALA A N 1
ATOM 1605 C CA . ALA A 1 210 ? 12.275 -13.376 -20.940 1.00 96.88 210 ALA A CA 1
ATOM 1606 C C . ALA A 1 210 ? 12.602 -14.666 -20.185 1.00 96.88 210 ALA A C 1
ATOM 1608 O O . ALA A 1 210 ? 12.355 -14.779 -18.983 1.00 96.88 210 ALA A O 1
ATOM 1609 N N . ALA A 1 211 ? 13.185 -15.637 -20.887 1.00 95.19 211 ALA A N 1
ATOM 1610 C CA . ALA A 1 211 ? 13.741 -16.806 -20.223 1.00 95.19 211 ALA A CA 1
ATOM 1611 C C . ALA A 1 211 ? 14.884 -16.388 -19.283 1.00 95.19 211 ALA A C 1
ATOM 1613 O O . ALA A 1 211 ? 15.637 -15.452 -19.569 1.00 95.19 211 ALA A O 1
ATOM 1614 N N . GLU A 1 212 ? 15.017 -17.093 -18.162 1.00 91.69 212 GLU A N 1
ATOM 1615 C CA . GLU A 1 212 ? 16.094 -16.849 -17.209 1.00 91.69 212 GLU A CA 1
ATOM 1616 C C . GLU A 1 212 ? 17.463 -17.037 -17.881 1.00 91.69 212 GLU A C 1
ATOM 1618 O O . GLU A 1 212 ? 17.697 -18.019 -18.585 1.00 91.69 212 GLU A O 1
ATOM 1623 N N . GLY A 1 213 ? 18.356 -16.059 -17.706 1.00 89.00 213 GLY A N 1
ATOM 1624 C CA . GLY A 1 213 ? 19.692 -16.071 -18.309 1.00 89.00 213 GLY A CA 1
ATOM 1625 C C . GLY A 1 213 ? 19.733 -15.825 -19.823 1.00 89.00 213 GLY A C 1
ATOM 1626 O O . GLY A 1 213 ? 20.806 -15.934 -20.417 1.00 89.00 213 GLY A O 1
ATOM 1627 N N . ALA A 1 214 ? 18.610 -15.484 -20.468 1.00 94.56 214 ALA A N 1
ATOM 1628 C CA . ALA A 1 214 ? 18.616 -15.135 -21.886 1.00 94.56 214 ALA A CA 1
ATOM 1629 C C . ALA A 1 214 ? 19.504 -13.898 -22.158 1.00 94.56 214 ALA A C 1
ATOM 1631 O O . ALA A 1 214 ? 19.531 -12.968 -21.344 1.00 94.56 214 ALA A O 1
ATOM 1632 N N . PRO A 1 215 ? 20.220 -13.836 -23.299 1.00 93.94 215 PRO A N 1
ATOM 1633 C CA . PRO A 1 215 ? 21.069 -12.694 -23.627 1.00 93.94 215 PRO A CA 1
ATOM 1634 C C . PRO A 1 215 ? 20.292 -11.373 -23.615 1.00 93.94 215 PRO A C 1
ATOM 1636 O O . PRO A 1 215 ? 19.305 -11.219 -24.331 1.00 93.94 215 PRO A O 1
ATOM 1639 N N . GLY A 1 216 ? 20.746 -10.415 -22.804 1.00 92.06 216 GLY A N 1
ATOM 1640 C CA . GLY A 1 216 ? 20.103 -9.104 -22.659 1.00 92.06 216 GLY A CA 1
ATOM 1641 C C . GLY A 1 216 ? 18.874 -9.076 -21.744 1.00 92.06 216 GLY A C 1
ATOM 1642 O O . GLY A 1 216 ? 18.307 -8.000 -21.555 1.00 92.06 216 GLY A O 1
ATOM 1643 N N . ALA A 1 217 ? 18.475 -10.207 -21.153 1.00 95.88 217 ALA A N 1
ATOM 1644 C CA . ALA A 1 217 ? 17.423 -10.231 -20.145 1.00 95.88 217 ALA A CA 1
ATOM 1645 C C . ALA A 1 217 ? 17.901 -9.590 -18.837 1.00 95.88 217 ALA A C 1
ATOM 1647 O O . ALA A 1 217 ? 19.037 -9.779 -18.398 1.00 95.88 217 ALA A O 1
ATOM 1648 N N . LEU A 1 218 ? 17.005 -8.845 -18.198 1.00 96.50 218 LEU A N 1
ATOM 1649 C CA . LEU A 1 218 ? 17.228 -8.204 -16.915 1.00 96.50 218 LEU A CA 1
ATOM 1650 C C . LEU A 1 218 ? 16.431 -8.925 -15.830 1.00 96.50 218 LEU A C 1
ATOM 1652 O O . LEU A 1 218 ? 15.231 -9.159 -15.968 1.00 96.50 218 LEU A O 1
ATOM 1656 N N . ARG A 1 219 ? 17.107 -9.233 -14.726 1.00 97.06 219 ARG A N 1
ATOM 1657 C CA . ARG A 1 219 ? 16.509 -9.815 -13.528 1.00 97.06 219 ARG A CA 1
ATOM 1658 C C . ARG A 1 219 ? 16.009 -8.705 -12.607 1.00 97.06 219 ARG A C 1
ATOM 1660 O O . ARG A 1 219 ? 16.811 -7.929 -12.086 1.00 97.06 219 ARG A O 1
ATOM 1667 N N . VAL A 1 220 ? 14.699 -8.618 -12.407 1.00 97.88 220 VAL A N 1
ATOM 1668 C CA . VAL A 1 220 ? 14.054 -7.472 -11.747 1.00 97.88 220 VAL A CA 1
ATOM 1669 C C . VAL A 1 220 ? 13.069 -7.907 -10.675 1.00 97.88 220 VAL A C 1
ATOM 1671 O O . VAL A 1 220 ? 12.496 -8.997 -10.737 1.00 97.88 220 VAL A O 1
ATOM 1674 N N . TRP A 1 221 ? 12.848 -7.028 -9.704 1.00 98.19 221 TRP A N 1
ATOM 1675 C CA . TRP A 1 221 ? 11.771 -7.178 -8.736 1.00 98.19 221 TRP A CA 1
ATOM 1676 C C . TRP A 1 221 ? 10.412 -6.918 -9.387 1.00 98.19 221 TRP A C 1
ATOM 1678 O O . TRP A 1 221 ? 10.240 -5.967 -10.155 1.00 98.19 221 TRP A O 1
ATOM 1688 N N . ALA A 1 222 ? 9.436 -7.749 -9.040 1.00 97.81 222 ALA A N 1
ATOM 1689 C CA . ALA A 1 222 ? 8.054 -7.628 -9.461 1.00 97.81 222 ALA A CA 1
ATOM 1690 C C . ALA A 1 222 ? 7.098 -7.690 -8.264 1.00 97.81 222 ALA A C 1
ATOM 1692 O O . ALA A 1 222 ? 7.285 -8.464 -7.323 1.00 97.81 222 ALA A O 1
ATOM 1693 N N . TYR A 1 223 ? 6.051 -6.870 -8.322 1.00 97.06 223 TYR A N 1
ATOM 1694 C CA . TYR A 1 223 ? 4.920 -6.890 -7.408 1.00 97.06 223 TYR A CA 1
ATOM 1695 C C . TYR A 1 223 ? 3.709 -7.482 -8.127 1.00 97.06 223 TYR A C 1
ATOM 1697 O O . TYR A 1 223 ? 3.200 -6.891 -9.078 1.00 97.06 223 TYR A O 1
ATOM 1705 N N . ARG A 1 224 ? 3.234 -8.645 -7.669 1.00 94.62 224 ARG A N 1
ATOM 1706 C CA . ARG A 1 224 ? 2.163 -9.431 -8.308 1.00 94.62 224 ARG A CA 1
ATOM 1707 C C . ARG A 1 224 ? 2.455 -9.663 -9.793 1.00 94.62 224 ARG A C 1
ATOM 1709 O O . ARG A 1 224 ? 1.622 -9.366 -10.642 1.00 94.62 224 ARG A O 1
ATOM 1716 N N . ASP A 1 225 ? 3.679 -10.112 -10.066 1.00 95.56 225 ASP A N 1
ATOM 1717 C CA . ASP A 1 225 ? 4.216 -10.418 -11.400 1.00 95.56 225 ASP A CA 1
ATOM 1718 C C . ASP A 1 225 ? 4.357 -9.214 -12.354 1.00 95.56 225 ASP A C 1
ATOM 1720 O O . ASP A 1 225 ? 4.739 -9.361 -13.513 1.00 95.56 225 ASP A O 1
ATOM 1724 N N . ARG A 1 226 ? 4.161 -7.987 -11.851 1.00 96.44 226 ARG A N 1
ATOM 1725 C CA . ARG A 1 226 ? 4.423 -6.739 -12.581 1.00 96.44 226 ARG A CA 1
ATOM 1726 C C . ARG A 1 226 ? 5.753 -6.136 -12.138 1.00 96.44 226 ARG A C 1
ATOM 1728 O O . ARG A 1 226 ? 5.914 -5.902 -10.939 1.00 96.44 226 ARG A O 1
ATOM 1735 N N . PRO A 1 227 ? 6.698 -5.855 -13.048 1.00 97.31 227 PRO A N 1
ATOM 1736 C CA . PRO A 1 227 ? 7.955 -5.218 -12.685 1.00 97.31 227 PRO A CA 1
ATOM 1737 C C . PRO A 1 227 ? 7.741 -3.888 -11.962 1.00 97.31 227 PRO A C 1
ATOM 1739 O O . PRO A 1 227 ? 6.812 -3.141 -12.277 1.00 97.31 227 PRO A O 1
ATOM 1742 N N . VAL A 1 228 ? 8.620 -3.585 -11.011 1.00 97.75 228 VAL A N 1
ATOM 1743 C CA . VAL A 1 228 ? 8.633 -2.292 -10.318 1.00 97.75 228 VAL A CA 1
ATOM 1744 C C . VAL A 1 228 ? 9.782 -1.418 -10.809 1.00 97.75 228 VAL A C 1
ATOM 1746 O O . VAL A 1 228 ? 10.786 -1.908 -11.337 1.00 97.75 228 VAL A O 1
ATOM 1749 N N . TYR A 1 229 ? 9.625 -0.110 -10.631 1.00 97.38 229 TYR A N 1
ATOM 1750 C CA . TYR A 1 229 ? 10.493 0.907 -11.217 1.00 97.38 229 TYR A CA 1
ATOM 1751 C C . TYR A 1 229 ? 11.031 1.860 -10.153 1.00 97.38 229 TYR A C 1
ATOM 1753 O O . TYR A 1 229 ? 10.420 2.038 -9.103 1.00 97.38 229 TYR A O 1
ATOM 1761 N N . THR A 1 230 ? 12.147 2.512 -10.452 1.00 97.38 230 THR A N 1
ATOM 1762 C CA . THR A 1 230 ? 12.504 3.802 -9.839 1.00 97.38 230 THR A CA 1
ATOM 1763 C C . THR A 1 230 ? 12.299 4.906 -10.871 1.00 97.38 230 THR A C 1
ATOM 1765 O O . THR A 1 230 ? 12.104 4.616 -12.053 1.00 97.38 230 THR A O 1
ATOM 1768 N N . PHE A 1 231 ? 12.320 6.168 -10.445 1.00 96.25 231 PHE A N 1
ATOM 1769 C CA . PHE A 1 231 ? 12.188 7.306 -11.348 1.00 96.25 231 PHE A CA 1
ATOM 1770 C C . PHE A 1 231 ? 13.520 8.044 -11.490 1.00 96.25 231 PHE A C 1
ATOM 1772 O O . PHE A 1 231 ? 14.127 8.448 -10.503 1.00 96.25 231 PHE A O 1
ATOM 1779 N N . GLY A 1 232 ? 13.976 8.251 -12.725 1.00 94.56 232 GLY A N 1
ATOM 1780 C CA . GLY A 1 232 ? 15.238 8.936 -13.020 1.00 94.56 232 GLY A CA 1
ATOM 1781 C C . GLY A 1 232 ? 15.243 10.423 -12.646 1.00 94.56 232 GLY A C 1
ATOM 1782 O O . GLY A 1 232 ? 16.311 11.022 -12.561 1.00 94.56 232 GLY A O 1
ATOM 1783 N N . GLY A 1 233 ? 14.068 11.024 -12.426 1.00 93.50 233 GLY A N 1
ATOM 1784 C CA . GLY A 1 233 ? 13.942 12.398 -11.939 1.00 93.50 233 GLY A CA 1
ATOM 1785 C C . GLY A 1 233 ? 13.972 12.542 -10.414 1.00 93.50 233 GLY A C 1
ATOM 1786 O O . GLY A 1 233 ? 14.068 13.673 -9.942 1.00 93.50 233 GLY A O 1
ATOM 1787 N N . ASP A 1 234 ? 13.914 11.446 -9.648 1.00 94.69 234 ASP A N 1
ATOM 1788 C CA . ASP A 1 234 ? 14.072 11.492 -8.190 1.00 94.69 234 ASP A CA 1
ATOM 1789 C C . ASP A 1 234 ? 15.558 11.677 -7.852 1.00 94.69 234 ASP A C 1
ATOM 1791 O O . ASP A 1 234 ? 16.401 10.858 -8.224 1.00 94.69 234 ASP A O 1
ATOM 1795 N N . GLN A 1 235 ? 15.895 12.764 -7.156 1.00 92.69 235 GLN A N 1
ATOM 1796 C CA . GLN A 1 235 ? 17.290 13.145 -6.895 1.00 92.69 235 GLN A CA 1
ATOM 1797 C C . GLN A 1 235 ? 17.720 12.858 -5.460 1.00 92.69 235 GLN A C 1
ATOM 1799 O O . GLN A 1 235 ? 18.911 12.709 -5.180 1.00 92.69 235 GLN A O 1
ATOM 1804 N N . ARG A 1 236 ? 16.765 12.806 -4.533 1.00 93.56 236 ARG A N 1
ATOM 1805 C CA . ARG A 1 236 ? 17.001 12.590 -3.109 1.00 93.56 236 ARG A CA 1
ATOM 1806 C C . ARG A 1 236 ? 16.160 11.420 -2.608 1.00 93.56 236 ARG A C 1
ATOM 1808 O O . ARG A 1 236 ? 15.057 11.192 -3.108 1.00 93.56 236 ARG A O 1
ATOM 1815 N N . PRO A 1 237 ? 16.634 10.703 -1.578 1.00 93.06 237 PRO A N 1
ATOM 1816 C CA . PRO A 1 237 ? 15.827 9.682 -0.932 1.00 93.06 237 PRO A CA 1
ATOM 1817 C C . PRO A 1 237 ? 14.485 10.239 -0.445 1.00 93.06 237 PRO A C 1
ATOM 1819 O O . PRO A 1 237 ? 14.449 11.260 0.241 1.00 93.06 237 PRO A O 1
ATOM 1822 N N . GLY A 1 238 ? 13.395 9.552 -0.788 1.00 87.94 238 GLY A N 1
ATOM 1823 C CA . GLY A 1 238 ? 12.029 9.980 -0.468 1.00 87.94 238 GLY A CA 1
ATOM 1824 C C . GLY A 1 238 ? 11.418 11.010 -1.427 1.00 87.94 238 GLY A C 1
ATOM 1825 O O . GLY A 1 238 ? 10.271 11.402 -1.209 1.00 87.94 238 GLY A O 1
ATOM 1826 N N . ASP A 1 239 ? 12.122 11.433 -2.485 1.00 93.50 239 ASP A N 1
ATOM 1827 C CA . ASP A 1 239 ? 11.467 12.125 -3.600 1.00 93.50 239 ASP A CA 1
ATOM 1828 C C . ASP A 1 239 ? 10.436 11.174 -4.242 1.00 93.50 239 ASP A C 1
ATOM 1830 O O . ASP A 1 239 ? 10.669 9.971 -4.375 1.00 93.50 239 ASP A O 1
ATOM 1834 N N . VAL A 1 240 ? 9.269 11.717 -4.588 1.00 93.06 240 VAL A N 1
ATOM 1835 C CA . VAL A 1 240 ? 8.149 10.981 -5.200 1.00 93.06 240 VAL A CA 1
ATOM 1836 C C . VAL A 1 240 ? 7.721 11.629 -6.522 1.00 93.06 240 VAL A C 1
ATOM 1838 O O . VAL A 1 240 ? 6.550 11.608 -6.885 1.00 93.06 240 VAL A O 1
ATOM 1841 N N . ALA A 1 241 ? 8.653 12.283 -7.222 1.00 91.56 241 ALA A N 1
ATOM 1842 C CA . ALA A 1 241 ? 8.351 13.187 -8.332 1.00 91.56 241 ALA A CA 1
ATOM 1843 C C . ALA A 1 241 ? 7.874 12.463 -9.598 1.00 91.56 241 ALA A C 1
ATOM 1845 O O . ALA A 1 241 ? 7.252 13.084 -10.457 1.00 91.56 241 ALA A O 1
ATOM 1846 N N . GLY A 1 242 ? 8.158 11.163 -9.716 1.00 89.38 242 GLY A N 1
ATOM 1847 C CA . GLY A 1 242 ? 7.595 10.319 -10.773 1.00 89.38 242 GLY A CA 1
ATOM 1848 C C . GLY A 1 242 ? 6.116 10.007 -10.547 1.00 89.38 242 GLY A C 1
ATOM 1849 O O . GLY A 1 242 ? 5.413 9.580 -11.469 1.00 89.38 242 GLY A O 1
ATOM 1850 N N . GLY A 1 243 ? 5.647 10.230 -9.323 1.00 86.56 243 GLY A N 1
ATOM 1851 C CA . GLY A 1 243 ? 4.265 10.084 -8.938 1.00 86.56 243 GLY A CA 1
ATOM 1852 C C . GLY A 1 243 ? 3.341 10.848 -9.883 1.00 86.56 243 GLY A C 1
ATOM 1853 O O . GLY A 1 243 ? 3.707 11.854 -10.496 1.00 86.56 243 GLY A O 1
ATOM 1854 N N . GLY A 1 244 ? 2.150 10.302 -10.089 1.00 80.44 244 GLY A N 1
ATOM 1855 C CA . GLY A 1 244 ? 1.142 10.936 -10.923 1.00 80.44 244 GLY A CA 1
ATOM 1856 C C . GLY A 1 244 ? 1.460 10.996 -12.423 1.00 80.44 244 GLY A C 1
ATOM 1857 O O . GLY A 1 244 ? 0.699 11.603 -13.179 1.00 80.44 244 GLY A O 1
ATOM 1858 N N . THR A 1 245 ? 2.528 10.347 -12.896 1.00 88.25 245 THR A N 1
ATOM 1859 C CA . THR A 1 245 ? 2.830 10.245 -14.332 1.00 88.25 245 THR A CA 1
ATOM 1860 C C . THR A 1 245 ? 1.809 9.341 -15.011 1.00 88.25 245 THR A C 1
ATOM 1862 O O . THR A 1 245 ? 1.847 8.121 -14.853 1.00 88.25 245 THR A O 1
ATOM 1865 N N . GLY A 1 246 ? 0.882 9.919 -15.772 1.00 85.81 246 GLY A N 1
ATOM 1866 C CA . GLY A 1 246 ? -0.237 9.159 -16.317 1.00 85.81 246 GLY A CA 1
ATOM 1867 C C . GLY A 1 246 ? -1.486 9.975 -16.579 1.00 85.81 246 GLY A C 1
ATOM 1868 O O . GLY A 1 246 ? -1.579 11.157 -16.247 1.00 85.81 246 GLY A O 1
ATOM 1869 N N . GLU A 1 247 ? -2.492 9.295 -17.106 1.00 81.25 247 GLU A N 1
ATOM 1870 C CA . GLU A 1 247 ? -3.852 9.809 -17.175 1.00 81.25 247 GLU A CA 1
ATOM 1871 C C . GLU A 1 247 ? -4.401 10.057 -15.771 1.00 81.25 247 GLU A C 1
ATOM 1873 O O . GLU A 1 247 ? -4.212 9.247 -14.858 1.00 81.25 247 GLU A O 1
ATOM 1878 N N . TRP A 1 248 ? -5.113 11.175 -15.604 1.00 77.12 248 TRP A N 1
ATOM 1879 C CA . TRP A 1 248 ? -5.714 11.563 -14.325 1.00 77.12 248 TRP A CA 1
ATOM 1880 C C . TRP A 1 248 ? -4.713 11.549 -13.162 1.00 77.12 248 TRP A C 1
ATOM 1882 O O . TRP A 1 248 ? -5.034 11.071 -12.079 1.00 77.12 248 TRP A O 1
ATOM 1892 N N . ARG A 1 249 ? -3.493 12.064 -13.380 1.00 74.75 249 ARG A N 1
ATOM 1893 C CA . ARG A 1 249 ? -2.394 12.012 -12.396 1.00 74.75 249 ARG A CA 1
ATOM 1894 C C . ARG A 1 249 ? -2.070 10.570 -11.990 1.00 74.75 249 ARG A C 1
ATOM 1896 O O . ARG A 1 249 ? -2.059 10.229 -10.813 1.00 74.75 249 ARG A O 1
ATOM 1903 N N . GLY A 1 250 ? -1.926 9.691 -12.979 1.00 71.12 250 GLY A N 1
ATOM 1904 C CA . GLY A 1 250 ? -1.644 8.268 -12.773 1.00 71.12 250 GLY A CA 1
ATOM 1905 C C . GLY A 1 250 ? -2.747 7.474 -12.064 1.00 71.12 250 GLY A C 1
ATOM 1906 O O . GLY A 1 250 ? -2.533 6.305 -11.759 1.00 71.12 250 GLY A O 1
ATOM 1907 N N . MET A 1 251 ? -3.922 8.061 -11.796 1.00 69.75 251 MET A N 1
ATOM 1908 C CA . MET A 1 251 ? -5.017 7.370 -11.104 1.00 69.75 251 MET A CA 1
ATOM 1909 C C . MET A 1 251 ? -5.668 6.291 -11.954 1.00 69.75 251 MET A C 1
ATOM 1911 O O . MET A 1 251 ? -6.085 5.269 -11.409 1.00 69.75 251 MET A O 1
ATOM 1915 N N . ARG A 1 252 ? -5.785 6.540 -13.262 1.00 78.75 252 ARG A N 1
ATOM 1916 C CA . ARG A 1 252 ? -6.411 5.594 -14.186 1.00 78.75 252 ARG A CA 1
ATOM 1917 C C . ARG A 1 252 ? -5.377 4.733 -14.888 1.00 78.75 252 ARG A C 1
ATOM 1919 O O . ARG A 1 252 ? -5.440 3.525 -14.760 1.00 78.75 252 ARG A O 1
ATOM 1926 N N . ASN A 1 253 ? -4.426 5.357 -15.573 1.00 86.81 253 ASN A N 1
ATOM 1927 C CA . ASN A 1 253 ? -3.366 4.680 -16.312 1.00 86.81 253 ASN A CA 1
ATOM 1928 C C . ASN A 1 253 ? -2.063 5.431 -16.069 1.00 86.81 253 ASN A C 1
ATOM 1930 O O . ASN A 1 253 ? -1.944 6.588 -16.473 1.00 86.81 253 ASN A O 1
ATOM 1934 N N . GLY A 1 254 ? -1.090 4.823 -15.395 1.00 90.25 254 GLY A N 1
ATOM 1935 C CA . GLY A 1 254 ? 0.148 5.518 -15.067 1.00 90.25 254 GLY A CA 1
ATOM 1936 C C . GLY A 1 254 ? 0.986 4.883 -13.973 1.00 90.25 254 GLY A C 1
ATOM 1937 O O . GLY A 1 254 ? 0.716 3.780 -13.501 1.00 90.25 254 GLY A O 1
ATOM 1938 N N . LEU A 1 255 ? 2.040 5.598 -13.597 1.00 91.44 255 LEU A N 1
ATOM 1939 C CA . LEU A 1 255 ? 2.972 5.202 -12.555 1.00 91.44 255 LEU A CA 1
ATOM 1940 C C . LEU A 1 255 ? 2.644 5.909 -11.247 1.00 91.44 255 LEU A C 1
ATOM 1942 O O . LEU A 1 255 ? 2.383 7.111 -11.207 1.00 91.44 255 LEU A O 1
ATOM 1946 N N . ARG A 1 256 ? 2.655 5.131 -10.168 1.00 90.81 256 ARG A N 1
ATOM 1947 C CA . ARG A 1 256 ? 2.336 5.593 -8.818 1.00 90.81 256 ARG A CA 1
ATOM 1948 C C . ARG A 1 256 ? 3.398 5.109 -7.854 1.00 90.81 256 ARG A C 1
ATOM 1950 O O . ARG A 1 256 ? 3.853 3.968 -7.960 1.00 90.81 256 ARG A O 1
ATOM 1957 N N . ALA A 1 257 ? 3.771 5.965 -6.909 1.00 93.38 257 ALA A N 1
ATOM 1958 C CA . ALA A 1 257 ? 4.648 5.557 -5.824 1.00 93.38 257 ALA A CA 1
ATOM 1959 C C . ALA A 1 257 ? 3.984 4.439 -5.003 1.00 93.38 257 ALA A C 1
ATOM 1961 O O . ALA A 1 257 ? 2.770 4.436 -4.769 1.00 93.38 257 ALA A O 1
ATOM 1962 N N . PHE A 1 258 ? 4.783 3.475 -4.555 1.00 93.88 258 PHE A N 1
ATOM 1963 C CA . PHE A 1 258 ? 4.334 2.404 -3.678 1.00 93.88 258 PHE A CA 1
ATOM 1964 C C . PHE A 1 258 ? 4.255 2.928 -2.239 1.00 93.88 258 PHE A C 1
ATOM 1966 O O . PHE A 1 258 ? 5.184 2.798 -1.440 1.00 93.88 258 PHE A O 1
ATOM 1973 N N . TRP A 1 259 ? 3.135 3.564 -1.914 1.00 92.12 259 TRP A N 1
ATOM 1974 C CA . TRP A 1 259 ? 2.856 4.094 -0.581 1.00 92.12 259 TRP A CA 1
ATOM 1975 C C . TRP A 1 259 ? 2.627 2.963 0.411 1.00 92.12 259 TRP A C 1
ATOM 1977 O O . TRP A 1 259 ? 1.722 2.170 0.198 1.00 92.12 259 TRP A O 1
ATOM 1987 N N . LEU A 1 260 ? 3.387 2.897 1.502 1.00 92.38 260 LEU A N 1
ATOM 1988 C CA . LEU A 1 260 ? 3.122 2.036 2.665 1.00 92.38 260 LEU A CA 1
ATOM 1989 C C . LEU A 1 260 ? 2.156 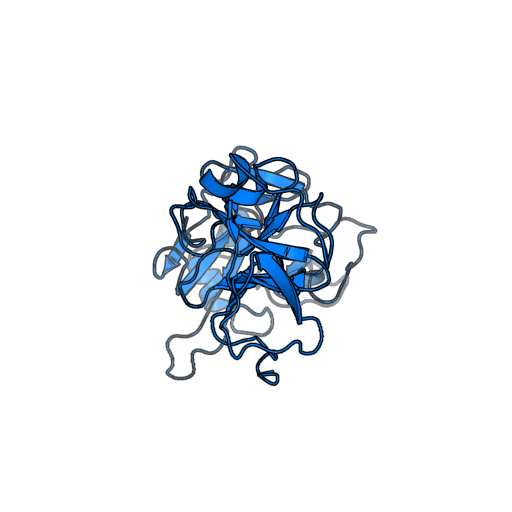2.710 3.647 1.00 92.38 260 LEU A C 1
ATOM 1991 O O . LEU A 1 260 ? 1.301 2.060 4.244 1.00 92.38 260 LEU A O 1
ATOM 1995 N N . ARG A 1 261 ? 2.271 4.033 3.764 1.00 89.69 261 ARG A N 1
ATOM 1996 C CA . ARG A 1 261 ? 1.345 4.909 4.477 1.00 89.69 261 ARG A CA 1
ATOM 1997 C C . ARG A 1 261 ? 1.112 6.142 3.625 1.00 89.69 261 ARG A C 1
ATOM 1999 O O . ARG A 1 261 ? 2.077 6.720 3.141 1.00 89.69 261 ARG A O 1
ATOM 2006 N N . ASP A 1 262 ? -0.138 6.536 3.468 1.00 84.25 262 ASP A N 1
ATOM 2007 C CA . ASP A 1 262 ? -0.525 7.713 2.700 1.00 84.25 262 ASP A CA 1
ATOM 2008 C C . ASP A 1 262 ? -1.403 8.597 3.581 1.00 84.25 262 ASP A C 1
ATOM 2010 O O . ASP A 1 262 ? -2.508 8.205 3.964 1.00 84.25 262 ASP A O 1
ATOM 2014 N N . ASP A 1 263 ? -0.858 9.754 3.947 1.00 81.19 263 ASP A N 1
ATOM 2015 C CA . ASP A 1 263 ? -1.440 10.646 4.948 1.00 81.19 263 ASP A CA 1
ATOM 2016 C C . ASP A 1 263 ? -2.236 11.796 4.317 1.00 81.19 263 ASP A C 1
ATOM 2018 O O . ASP A 1 263 ? -3.077 12.391 4.991 1.00 81.19 263 ASP A O 1
ATOM 2022 N N . TYR A 1 264 ? -2.004 12.101 3.035 1.00 68.75 264 TYR A N 1
ATOM 2023 C CA . TYR A 1 264 ? -2.537 13.312 2.406 1.00 68.75 264 TYR A CA 1
ATOM 2024 C C . TYR A 1 264 ? -3.235 13.095 1.055 1.00 68.75 264 TYR A C 1
ATOM 2026 O O . TYR A 1 264 ? -4.056 13.937 0.695 1.00 68.75 264 TYR A O 1
ATOM 2034 N N . MET A 1 265 ? -2.944 12.036 0.281 1.00 59.22 265 MET A N 1
ATOM 2035 C CA . MET A 1 265 ? -3.147 12.115 -1.179 1.00 59.22 265 MET A CA 1
ATOM 2036 C C . MET A 1 265 ? -3.848 10.937 -1.862 1.00 59.22 265 MET A C 1
ATOM 2038 O O . MET A 1 265 ? -3.825 10.891 -3.086 1.00 59.22 265 MET A O 1
ATOM 2042 N N . GLN A 1 266 ? -4.495 10.002 -1.159 1.00 57.19 266 GLN A N 1
ATOM 2043 C CA . GLN A 1 266 ? -5.140 8.817 -1.779 1.00 57.19 266 GLN A CA 1
ATOM 2044 C C . GLN A 1 266 ? -4.244 8.084 -2.825 1.00 57.19 266 GLN A C 1
ATOM 2046 O O . GLN A 1 266 ? -4.732 7.420 -3.745 1.00 57.19 266 GLN A O 1
ATOM 2051 N N . GLY A 1 267 ? -2.922 8.227 -2.704 1.00 47.47 267 GLY A N 1
ATOM 2052 C CA . GLY A 1 267 ? -1.866 7.739 -3.580 1.00 47.47 267 GLY A CA 1
ATOM 2053 C C . GLY A 1 267 ? -1.747 8.457 -4.931 1.00 47.47 267 GLY A C 1
ATOM 2054 O O . GLY A 1 267 ? -1.406 7.784 -5.902 1.00 47.47 267 GLY A O 1
ATOM 2055 N N . ILE A 1 268 ? -2.111 9.739 -5.033 1.00 43.25 268 ILE A N 1
ATOM 2056 C CA . ILE A 1 268 ? -2.271 10.494 -6.299 1.00 43.25 268 ILE A CA 1
ATOM 2057 C C . ILE A 1 268 ? -1.076 11.406 -6.638 1.00 43.25 268 ILE A C 1
ATOM 2059 O O . ILE A 1 268 ? -1.017 11.939 -7.747 1.00 43.25 268 ILE A O 1
ATOM 2063 N N . LEU A 1 269 ? -0.133 11.616 -5.715 1.00 42.38 269 LEU A N 1
ATOM 2064 C CA . LEU A 1 269 ? 1.067 12.386 -6.052 1.00 42.38 269 LEU A CA 1
ATOM 2065 C C . LEU A 1 269 ? 1.962 11.650 -7.021 1.00 42.38 269 LEU A C 1
ATOM 2067 O O . LEU A 1 269 ? 2.100 10.407 -6.900 1.00 42.38 269 LEU A O 1
#

pLDDT: mean 90.83, std 10.06, range [38.28, 98.31]

Foldseek 3Di:
DPDDDPPDDQQWDWDDALFATFIAGPVLFFKKFFQPAFLAGDPQDDPSCVFKPFAWDDQPDDADDQWDWYDPDVSTIGIDGNGTGMTGTPPQPDGNAQVQVVPPRMGTDHPTTDPDEFPQWDWFAAPFAIFIGGNQQFFKKAWWAFDPDPVRDTQQALVHQCQLVCCQQANVFLVSNCLFWPFAADDPPGAQPDQQKGWFWAQSSRSHGDPPPPVNITTGIDGNNGTMTGGNPDDDRRDFPLALRDPPRSPHGGMFTRHPHGRHAPRRD

Secondary structure (DSSP, 8-state):
--PPPP-PPTTEEEEE-SSEEEEEETT-PBPEEETT-BTTB----TTHHHHEEE-EEPTT---BTTEEEEEEETTEEEEEETTEEEEEETT--STT--GGGGSTTEEE-EEEEPPPPPTT-EEEEETTEEEEE-TT-PBPEEEE-B-SSTT--B--STTS--HHHHHHHHTT-HHHHHHHS-B-BPPTT----SSSEEEEEE-TTT--B--TT-TT-EEEEEETTEEEE--TT--STT--TTTTEEETTTTSEEEEE-EEEESSSTT--

Sequence (269 aa):
PVGPPPALPPGFAVKATSVGRMLTTASNDAVYAYAEDEAHSSACRGACLQRWSPVTAPALASAQGDWTLLERSPGVRQWVFRGQPLYTHNLDRHSWSQQGSDVPGWRNVFLQPAPAWPASFTVRATLAGNVLADREGRTIYVYYCADDSADQLACDHPDDTQVYRLAMCGGGAPDRCLAHWPYVPAAEGESSPNRTWTIVSIDPRTGRFAAEGAPGALRVWAYRDRPVYTFGGDQRPGDVAGGGTGEWRGMRNGLRAFWLRDDYMQGIL

=== Feature glossary ===
Feature key, reading from the visual/contextual features back to the raw sequence:

Rendered structure images. Six rendered views show the 3D structure from the faces of a cube — i.e. along ±x, ±y, ±z. Rendering representation is drawn randomly per protein from cartoon (secondary-structure ribbons), sticks (backbone bonds), or molecular surface; coloring is either N→C rainbow (blue at the N-terminus through red at the C-terminus) or one color per chain.

Contact-map, Ramachandran, and PAE plots. The contact map is a binary N×N matrix image: pixel (i, j) is dark where Cα_i and Cα_j are within 8 Å and |i−j|>4. Because the |i−j|>4 filter removes local helical contacts, off-diagonal stripes parallel to the main diagonal indicate parallel β-sheets; stripes perpendicular to it indicate antiparallel β-sheets. The Ramachandran plot scatters every residue's (φ, ψ) pair against the sterically allowed regions. The PAE heatmap renders the predicted-aligned-error matrix.

InterPro / GO / CATH / organism. Database cross-references. InterPro integrates a dozen domain/family signature databases into unified entries with residue-range hits. GO terms attach function/process/location labels with evidence codes. CATH codes position the fold in a four-level structural taxonomy. Organism is the NCBI-taxonomy species name.

Nearest PDB structures. The Foldseek neighbor list gives the closest experimentally determined structures in the PDB, ranked by structural alignment. TM-score near 1 means near-identical fold; near 0.3 means only rough topology match. This is how one finds what a novel AlphaFold prediction most resembles in the solved-structure universe.

Predicted aligned error. PAE(i, j) answers: if I align the predicted and true structures on residue i, how far off (in Å) do I expect residue j to be? A block-diagonal PAE matrix with low values on the blocks and high values off-diagonal is the signature of a multi-domain protein with confidently predicted domains but uncertain inter-domain orientation.

Solvent-accessible surface area. Accessible surface area quantifies burial. A residue with SASA near zero is packed into the hydrophobic core; one with SASA >100 Å² sits on the surface. Computed here via the Shrake–Rupley numerical algorithm with a 1.4 Å probe.

B-factor. B-factor (Debye–Waller factor) reflects atomic displacement in the crystal lattice. It is an experimental observable (units Å²), not a prediction; low values mean the atom is pinned down, high values mean it moves or is heterogeneous across the crystal.

pLDDT. For AlphaFold models, the B-factor field carries pLDDT — the model's own estimate of local accuracy on a 0–100 scale. Regions with pLDDT<50 should be treated as essentially unmodeled; they often correspond to intrinsically disordered segments.

Backbone torsions (φ/ψ). φ (phi) and ψ (psi) are the two rotatable backbone dihedrals per residue: φ is the C(i-1)–N–Cα–C torsion, ψ is the N–Cα–C–N(i+1) torsion, both in degrees on (−180°, 180°]. α-helical residues cluster near (−60°, −45°); β-strand residues near (−120°, +130°). A Ramachandran plot is simply a scatter of (φ, ψ) for every residue.

Radius of gyration, Cα contacts, bounding box. Radius of gyration (Rg) is the root-mean-square distance of Cα atoms from their centroid — a single number for overall size and compactness. A globular domain of N residues has Rg ≈ 2.2·N^0.38 Å; an extended or disordered chain has a much larger Rg. The Cα contact count is the number of residue pairs whose Cα atoms are within 8 Å and are more than four positions apart in sequence — a standard proxy for tertiary packing density. The bounding box is the smallest axis-aligned box enclosing all Cα atoms.

Secondary structure (3-state, P-SEA). Three-state secondary structure (P-SEA) collapses the eight DSSP classes into helix (a), strand (b), and coil (c). P-SEA assigns these from Cα geometry alone — distances and angles — without requiring backbone oxygens, so it works on any Cα trace.

Secondary structure (8-state, DSSP). DSSP 8-state secondary structure assigns each residue one of H (α-helix), G (3₁₀-helix), I (π-helix), E (extended β-strand), B (isolated β-bridge), T (hydrogen-bonded turn), S (bend), or '-' (coil). The assignment is computed from backbone hydrogen-bond geometry via the Kabsch–Sander algorithm.

Foldseek 3Di. A 3Di character summarizes, for each residue, the relative orientation of the Cα frame of its nearest spatial neighbor. Because it encodes fold topology rather than chemistry, 3Di alignments detect remote structural similarity that sequence alignment misses.

mmCIF coordinates. The mmCIF block holds the 3D Cartesian coordinates of each backbone atom (N, Cα, C, O) in ångströms. mmCIF is the PDB's canonical archive format — a tagged-loop text representation of the atomic model.

Sequence. Sequence gives the chain of amino acids in standard one-letter code (A=alanine, C=cysteine, …, Y=tyrosine), read N→C. It is the only feature that is directly encoded by the gene; all structural features are derived from the folded form of this sequence.